Protein AF-A0A6G4QVC1-F1 (afdb_monomer_lite)

Secondary structure (DSSP, 8-state):
----PPP----------PBPEEEESS-S--GGG---EEPSEEEEE--TT-PPPPTTS-GGGS-HHHHTT-EEEETTEEEEEEEETTEEEEEEEEEEEE-SSSEEEEEE-SSSSS-EEEEEEEEEEE-TTSEEEEEEEEE-BSSTT--B--SSPPPHHHHHT--PPTTEEEPSSSSEEEESSHHHHHHHHHHHTTSTTTEEEEEEEE---GGGG--S--

Organism: NCBI:txid2710887

Structure (mmCIF, N/CA/C/O backbone):
data_AF-A0A6G4QVC1-F1
#
_entry.id   AF-A0A6G4QVC1-F1
#
loop_
_atom_site.group_PDB
_atom_site.id
_atom_site.type_symbol
_atom_site.label_atom_id
_atom_site.label_alt_id
_atom_site.label_comp_id
_atom_site.label_asym_id
_atom_site.label_entity_id
_atom_site.label_seq_id
_atom_site.pdbx_PDB_ins_code
_atom_site.Cartn_x
_atom_site.Cartn_y
_atom_site.Cartn_z
_atom_site.occupancy
_atom_site.B_iso_or_equiv
_atom_site.auth_seq_id
_atom_site.auth_comp_id
_atom_site.auth_asym_id
_atom_site.auth_atom_id
_atom_site.pdbx_PDB_model_num
ATOM 1 N N . MET A 1 1 ? -8.023 35.587 -48.383 1.00 48.69 1 MET A N 1
ATOM 2 C CA . MET A 1 1 ? -9.288 35.127 -47.774 1.00 48.69 1 MET A CA 1
ATOM 3 C C . MET A 1 1 ? -9.326 33.606 -47.814 1.00 48.69 1 MET A C 1
ATOM 5 O O . MET A 1 1 ? -9.537 33.072 -48.886 1.00 48.69 1 MET A O 1
ATOM 9 N N . MET A 1 2 ? -9.113 32.922 -46.689 1.00 42.22 2 MET A N 1
ATOM 10 C CA . MET A 1 2 ? -9.826 31.677 -46.378 1.00 42.22 2 MET A CA 1
ATOM 11 C C . MET A 1 2 ? -9.715 31.437 -44.871 1.00 42.22 2 MET A C 1
ATOM 13 O O . MET A 1 2 ? -8.649 31.142 -44.343 1.00 42.22 2 MET A O 1
ATOM 17 N N . ARG A 1 3 ? -10.829 31.693 -44.181 1.00 55.34 3 ARG A N 1
ATOM 18 C CA . ARG A 1 3 ? -11.077 31.311 -42.791 1.00 55.34 3 ARG A CA 1
ATOM 19 C C . ARG A 1 3 ? -11.165 29.785 -42.740 1.00 55.34 3 ARG A C 1
ATOM 21 O O . ARG A 1 3 ? -11.911 29.201 -43.519 1.00 55.34 3 ARG A O 1
ATOM 28 N N . SER A 1 4 ? -10.478 29.147 -41.802 1.00 48.84 4 SER A N 1
ATOM 29 C CA . SER A 1 4 ? -10.871 27.822 -41.321 1.00 48.84 4 SER A CA 1
ATOM 30 C C . SER A 1 4 ? -10.710 27.781 -39.811 1.00 48.84 4 SER A C 1
ATOM 32 O O . SER A 1 4 ? -9.619 27.927 -39.268 1.00 48.84 4 SER A O 1
ATOM 34 N N . LEU A 1 5 ? -11.873 27.685 -39.174 1.00 51.47 5 LEU A N 1
ATOM 35 C CA . LEU A 1 5 ? -12.104 27.472 -37.758 1.00 51.47 5 LEU A CA 1
ATOM 36 C C . LEU A 1 5 ? -11.614 26.067 -37.383 1.00 51.47 5 LEU A C 1
ATOM 38 O O . LEU A 1 5 ? -12.112 25.092 -37.939 1.00 51.47 5 LEU A O 1
ATOM 42 N N . MET A 1 6 ? -10.680 25.955 -36.437 1.00 48.72 6 MET A N 1
ATOM 43 C CA . MET A 1 6 ? -10.432 24.695 -35.729 1.00 48.72 6 MET A CA 1
ATOM 44 C C . MET A 1 6 ? -11.326 24.646 -34.480 1.00 48.72 6 MET A C 1
ATOM 46 O O . MET A 1 6 ? -11.255 25.565 -33.659 1.00 48.72 6 MET A O 1
ATOM 50 N N . PRO A 1 7 ? -12.184 23.621 -34.332 1.00 49.19 7 PRO A N 1
ATOM 51 C CA . PRO A 1 7 ? -13.067 23.478 -33.186 1.00 49.19 7 PRO A CA 1
ATOM 52 C C . PRO A 1 7 ? -12.323 22.898 -31.974 1.00 49.19 7 PRO A C 1
ATOM 54 O O . PRO A 1 7 ? -11.567 21.939 -32.086 1.00 49.19 7 PRO A O 1
ATOM 57 N N . ALA A 1 8 ? -12.586 23.515 -30.822 1.00 52.28 8 ALA A N 1
ATOM 58 C CA . ALA A 1 8 ? -12.705 22.923 -29.489 1.00 52.28 8 ALA A CA 1
ATOM 59 C C . ALA A 1 8 ? -11.850 21.676 -29.170 1.00 52.28 8 ALA A C 1
ATOM 61 O O . ALA A 1 8 ? -12.332 20.546 -29.191 1.00 52.28 8 ALA A O 1
ATOM 62 N N . LEU A 1 9 ? -10.613 21.912 -28.725 1.00 48.88 9 LEU A N 1
ATOM 63 C CA . LEU A 1 9 ? -9.838 20.962 -27.925 1.00 48.88 9 LEU A CA 1
ATOM 64 C C . LEU A 1 9 ? -10.107 21.227 -26.431 1.00 48.88 9 LEU A C 1
ATOM 66 O O . LEU A 1 9 ? -9.263 21.751 -25.712 1.00 48.88 9 LEU A O 1
ATOM 70 N N . ALA A 1 10 ? -11.327 20.949 -25.976 1.00 53.16 10 ALA A N 1
ATOM 71 C CA . ALA A 1 10 ? -11.726 21.107 -24.580 1.00 53.16 10 ALA A CA 1
ATOM 72 C C . ALA A 1 10 ? -12.666 19.965 -24.189 1.00 53.16 10 ALA A C 1
ATOM 74 O O . ALA A 1 10 ? -13.831 20.003 -24.563 1.00 53.16 10 ALA A O 1
ATOM 75 N N . ALA A 1 11 ? -12.129 18.961 -23.483 1.00 49.06 11 ALA A N 1
ATOM 76 C CA . ALA A 1 11 ? -12.809 18.097 -22.501 1.00 49.06 11 ALA A CA 1
ATOM 77 C C . ALA A 1 11 ? -12.089 16.741 -22.376 1.00 49.06 11 ALA A C 1
ATOM 79 O O . ALA A 1 11 ? -12.542 15.739 -22.916 1.00 49.06 11 ALA A O 1
ATOM 80 N N . LEU A 1 12 ? -10.967 16.688 -21.650 1.00 40.69 12 LEU A N 1
ATOM 81 C CA . LEU A 1 12 ? -10.418 15.407 -21.173 1.00 40.69 12 LEU A CA 1
ATOM 82 C C . LEU A 1 12 ? -9.626 15.567 -19.861 1.00 40.69 12 LEU A C 1
ATOM 84 O O . LEU A 1 12 ? -8.552 15.008 -19.684 1.00 40.69 12 LEU A O 1
ATOM 88 N N . THR A 1 13 ? -10.163 16.355 -18.925 1.00 45.81 13 THR A N 1
ATOM 89 C CA . THR A 1 13 ? -9.615 16.533 -17.562 1.00 45.81 13 THR A CA 1
ATOM 90 C C . THR A 1 13 ? -10.511 15.931 -16.469 1.00 45.81 13 THR A C 1
ATOM 92 O O . THR A 1 13 ? -10.316 16.184 -15.283 1.00 45.81 13 THR A O 1
ATOM 95 N N . LEU A 1 14 ? -11.488 15.098 -16.840 1.00 38.97 14 LEU A N 1
ATOM 96 C CA . LEU A 1 14 ? -12.378 14.407 -15.904 1.00 38.97 14 LEU A CA 1
ATOM 97 C C . LEU A 1 14 ? -11.774 13.048 -15.523 1.00 38.97 14 LEU A C 1
ATOM 99 O O . LEU A 1 14 ? -12.026 12.054 -16.198 1.00 38.97 14 LEU A O 1
ATOM 103 N N . GLY A 1 15 ? -10.976 12.975 -14.453 1.00 43.69 15 GLY A N 1
ATOM 104 C CA . GLY A 1 15 ? -10.540 11.653 -13.981 1.00 43.69 15 GLY A CA 1
ATOM 105 C C . GLY A 1 15 ? -9.552 11.553 -12.824 1.00 43.69 15 GLY A C 1
ATOM 106 O O . GLY A 1 15 ? -9.356 10.448 -12.337 1.00 43.69 15 GLY A O 1
ATOM 107 N N . LEU A 1 16 ? -8.951 12.644 -12.345 1.00 44.62 16 LEU A N 1
ATOM 108 C CA . LEU A 1 16 ? -7.900 12.553 -11.316 1.00 44.62 16 LEU A CA 1
ATOM 109 C C . LEU A 1 16 ? -8.416 12.561 -9.866 1.00 44.62 16 LEU A C 1
ATOM 111 O O . LEU A 1 16 ? -7.612 12.621 -8.945 1.00 44.62 16 LEU A O 1
ATOM 115 N N . GLY A 1 17 ? -9.733 12.506 -9.637 1.00 52.97 17 GLY A N 1
ATOM 116 C CA . GLY A 1 17 ? -10.284 12.437 -8.279 1.00 52.97 17 GLY A CA 1
ATOM 117 C C . GLY A 1 17 ? -9.864 11.140 -7.589 1.00 52.97 17 GLY A C 1
ATOM 118 O O . GLY A 1 17 ? -10.414 10.084 -7.899 1.00 52.97 17 GLY A O 1
ATOM 119 N N . GLY A 1 18 ? -8.883 11.221 -6.689 1.00 64.50 18 GLY A N 1
ATOM 120 C CA . GLY A 1 18 ? -8.456 10.097 -5.861 1.00 64.50 18 GLY A CA 1
ATOM 121 C C . GLY A 1 18 ? -9.600 9.591 -4.980 1.00 64.50 18 GLY A C 1
ATOM 122 O O . GLY A 1 18 ? -10.446 10.369 -4.530 1.00 64.50 18 GLY A O 1
ATOM 123 N N . CYS A 1 19 ? -9.644 8.279 -4.752 1.00 78.12 19 CYS A N 1
ATOM 124 C CA . CYS A 1 19 ? -10.600 7.679 -3.827 1.00 78.12 19 CYS A CA 1
ATOM 125 C C . CYS A 1 19 ? -10.301 8.141 -2.394 1.00 78.12 19 CYS A C 1
ATOM 127 O O . CYS A 1 19 ? -9.135 8.230 -2.008 1.00 78.12 19 CYS A O 1
ATOM 129 N N . ALA A 1 20 ? -11.340 8.390 -1.596 1.00 87.62 20 ALA A N 1
ATOM 130 C CA . ALA A 1 20 ? -11.164 8.718 -0.187 1.00 87.62 20 ALA A CA 1
ATOM 131 C C . ALA A 1 20 ? -10.633 7.507 0.599 1.00 87.62 20 ALA A C 1
ATOM 133 O O . ALA A 1 20 ? -11.262 6.442 0.608 1.00 87.62 20 ALA A O 1
ATOM 134 N N . MET A 1 21 ? -9.486 7.675 1.261 1.00 91.19 21 MET A N 1
ATOM 135 C CA . MET A 1 21 ? -8.782 6.598 1.968 1.00 91.19 21 MET A CA 1
ATOM 136 C C . MET A 1 21 ? -8.883 6.734 3.487 1.00 91.19 21 MET A C 1
ATOM 138 O O . MET A 1 21 ? -8.958 7.837 4.028 1.00 91.19 21 MET A O 1
ATOM 142 N N . VAL A 1 22 ? -8.834 5.602 4.186 1.00 93.88 22 VAL A N 1
ATOM 143 C CA . VAL A 1 22 ? -8.707 5.573 5.643 1.00 93.88 22 VAL A CA 1
ATOM 144 C C . VAL A 1 22 ? -7.280 5.964 6.018 1.00 93.88 22 VAL A C 1
ATOM 146 O O . VAL A 1 22 ? -6.321 5.347 5.549 1.00 93.88 22 VAL A O 1
ATOM 149 N N . THR A 1 23 ? -7.141 6.968 6.880 1.00 94.00 23 THR A N 1
ATOM 150 C CA . THR A 1 23 ? -5.858 7.453 7.394 1.00 94.00 23 THR A CA 1
ATOM 151 C C . THR A 1 23 ? -5.903 7.682 8.906 1.00 94.00 23 THR A C 1
ATOM 153 O O . THR A 1 23 ? -6.963 7.641 9.532 1.00 94.00 23 THR A O 1
ATOM 156 N N . SER A 1 24 ? -4.753 7.943 9.522 1.00 93.81 24 SER A N 1
ATOM 157 C CA . SER A 1 24 ? -4.659 8.423 10.909 1.00 93.81 24 SER A CA 1
ATOM 158 C C . SER A 1 24 ? -3.405 9.265 11.122 1.00 93.81 24 SER A C 1
ATOM 160 O O . SER A 1 24 ? -2.453 9.143 10.362 1.00 93.81 24 SER A O 1
ATOM 162 N N . GLU A 1 25 ? -3.392 10.104 12.155 1.00 92.75 25 GLU A N 1
ATOM 163 C CA . GLU A 1 25 ? -2.209 10.892 12.554 1.00 92.75 25 GLU A CA 1
ATOM 164 C C . GLU A 1 25 ? -1.231 10.092 13.423 1.00 92.75 25 GLU A C 1
ATOM 166 O O . GLU A 1 25 ? -0.029 10.345 13.460 1.00 92.75 25 GLU A O 1
ATOM 171 N N . THR A 1 26 ? -1.752 9.106 14.148 1.00 92.81 26 THR A N 1
ATOM 172 C CA . THR A 1 26 ? -0.974 8.199 14.988 1.00 92.81 26 THR A CA 1
ATOM 173 C C . THR A 1 26 ? -1.021 6.788 14.411 1.00 92.81 26 THR A C 1
ATOM 175 O O . THR A 1 26 ? -2.035 6.402 13.817 1.00 92.81 26 THR A O 1
ATOM 178 N N . PRO A 1 27 ? 0.058 6.000 14.542 1.00 94.06 27 PRO A N 1
ATOM 179 C CA . PRO A 1 27 ? 0.072 4.641 14.027 1.00 94.06 27 PRO A CA 1
ATOM 180 C C . PRO A 1 27 ? -0.885 3.759 14.834 1.00 94.06 27 PRO A C 1
ATOM 182 O O . PRO A 1 27 ? -0.830 3.733 16.063 1.00 94.06 27 PRO A O 1
ATOM 185 N N . TRP A 1 28 ? -1.724 2.992 14.141 1.00 94.44 28 TRP A N 1
ATOM 186 C CA . TRP A 1 28 ? -2.537 1.932 14.742 1.00 94.44 28 TRP A CA 1
ATOM 187 C C . TRP A 1 28 ? -1.740 0.640 14.964 1.00 94.44 28 TRP A C 1
ATOM 189 O O . TRP A 1 28 ? -2.083 -0.155 15.838 1.00 94.44 28 TRP A O 1
ATOM 199 N N . LEU A 1 29 ? -0.690 0.427 14.167 1.00 93.38 29 LEU A N 1
ATOM 200 C CA . LEU A 1 29 ? 0.167 -0.755 14.195 1.00 93.38 29 LEU A CA 1
ATOM 201 C C . LEU A 1 29 ? 1.588 -0.412 14.639 1.00 93.38 29 LEU A C 1
ATOM 203 O O . LEU A 1 29 ? 2.169 0.591 14.214 1.00 93.38 29 LEU A O 1
ATOM 207 N N . THR A 1 30 ? 2.172 -1.318 15.419 1.00 91.38 30 THR A N 1
ATOM 208 C CA . THR A 1 30 ? 3.583 -1.306 15.827 1.00 91.38 30 THR A CA 1
ATOM 209 C C . THR A 1 30 ? 4.285 -2.592 15.367 1.00 91.38 30 THR A C 1
ATOM 211 O O . THR A 1 30 ? 3.604 -3.580 15.069 1.00 91.38 30 THR A O 1
ATOM 214 N N . PRO A 1 31 ? 5.627 -2.641 15.301 1.00 86.25 31 PRO A N 1
ATOM 215 C CA . PRO A 1 31 ? 6.351 -3.861 14.935 1.00 86.25 31 PRO A CA 1
ATOM 216 C C . PRO A 1 31 ? 5.960 -5.098 15.765 1.00 86.25 31 PRO A C 1
ATOM 218 O O . PRO A 1 31 ? 5.952 -6.208 15.241 1.00 86.25 31 PRO A O 1
ATOM 221 N N . GLU A 1 32 ? 5.577 -4.911 17.030 1.00 84.19 32 GLU A N 1
ATOM 222 C CA . GLU A 1 32 ? 5.170 -5.971 17.963 1.00 84.19 32 GLU A CA 1
ATOM 223 C C . GLU A 1 32 ? 3.775 -6.531 17.657 1.00 84.19 32 GLU A C 1
ATOM 225 O O . GLU A 1 32 ? 3.497 -7.695 17.934 1.00 84.19 32 GLU A O 1
ATOM 230 N N . THR A 1 33 ? 2.898 -5.727 17.048 1.00 78.62 33 THR A N 1
ATOM 231 C CA . THR A 1 33 ? 1.592 -6.198 16.547 1.00 78.62 33 THR A CA 1
ATOM 232 C C . THR A 1 33 ? 1.718 -7.050 15.276 1.00 78.62 33 THR A C 1
ATOM 234 O O . THR A 1 33 ? 0.734 -7.633 14.807 1.00 78.62 33 THR A O 1
ATOM 237 N N . GLY A 1 34 ? 2.926 -7.118 14.704 1.00 67.56 34 GLY A N 1
ATOM 238 C CA . GLY A 1 34 ? 3.234 -7.771 13.441 1.00 67.56 34 GLY A CA 1
ATOM 239 C C . GLY A 1 34 ? 3.774 -9.194 13.575 1.00 67.56 34 GLY A C 1
ATOM 240 O O . GLY A 1 34 ? 4.504 -9.542 14.496 1.00 67.56 34 GLY A O 1
ATOM 241 N N . GLY A 1 35 ? 3.446 -10.026 12.587 1.00 76.25 35 GLY A N 1
ATOM 242 C CA . GLY A 1 35 ? 4.022 -11.368 12.423 1.00 76.25 35 GLY A CA 1
ATOM 243 C C . GLY A 1 35 ? 4.229 -11.755 10.959 1.00 76.25 35 GLY A C 1
ATOM 244 O O . GLY A 1 35 ? 5.174 -12.469 10.639 1.00 76.25 35 GLY A O 1
ATOM 245 N N . ALA A 1 36 ? 3.387 -11.242 10.057 1.00 84.06 36 ALA A N 1
ATOM 246 C CA . ALA A 1 36 ? 3.587 -11.374 8.619 1.00 84.06 36 ALA A CA 1
ATOM 247 C C . ALA A 1 36 ? 4.624 -10.356 8.123 1.00 84.06 36 ALA A C 1
ATOM 249 O O . ALA A 1 36 ? 4.700 -9.234 8.623 1.00 84.06 36 ALA A O 1
ATOM 250 N N . ARG A 1 37 ? 5.425 -10.739 7.126 1.00 91.75 37 ARG A N 1
ATOM 251 C CA . ARG A 1 37 ? 6.456 -9.879 6.532 1.00 91.75 37 ARG A CA 1
ATOM 252 C C . ARG A 1 37 ? 6.442 -10.024 5.020 1.00 91.75 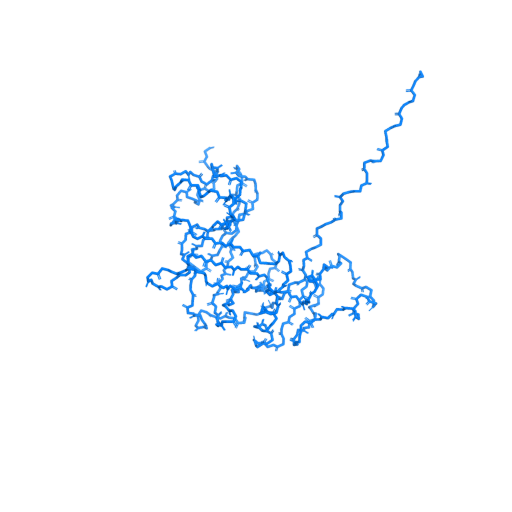37 ARG A C 1
ATOM 254 O O . ARG A 1 37 ? 6.296 -11.132 4.513 1.00 91.75 37 ARG A O 1
ATOM 261 N N . LEU A 1 38 ? 6.610 -8.917 4.306 1.00 95.62 38 LEU A N 1
ATOM 262 C CA . LEU A 1 38 ? 6.966 -8.958 2.890 1.00 95.62 38 LEU A CA 1
ATOM 263 C C . LEU A 1 38 ? 8.416 -9.434 2.769 1.00 95.62 38 LEU A C 1
ATOM 265 O O . LEU A 1 38 ? 9.267 -9.047 3.574 1.00 95.62 38 LEU A O 1
ATOM 269 N N . LYS A 1 39 ? 8.711 -10.269 1.774 1.00 96.62 39 LYS A N 1
ATOM 270 C CA . LYS A 1 39 ? 10.092 -10.601 1.437 1.00 96.62 39 LYS A CA 1
ATOM 271 C C . LYS A 1 39 ? 10.831 -9.363 0.916 1.00 96.62 39 LYS A C 1
ATOM 273 O O . LYS A 1 39 ? 10.318 -8.649 0.055 1.00 96.62 39 LYS A O 1
ATOM 278 N N . THR A 1 40 ? 12.039 -9.136 1.424 1.00 95.81 40 THR A N 1
ATOM 279 C CA . THR A 1 40 ? 12.958 -8.098 0.934 1.00 95.81 40 THR A CA 1
ATOM 280 C C . THR A 1 40 ? 13.265 -8.308 -0.547 1.00 95.81 40 THR A C 1
ATOM 282 O O . THR A 1 40 ? 13.448 -9.437 -0.996 1.00 95.81 40 THR A O 1
ATOM 285 N N . GLY A 1 41 ? 13.320 -7.226 -1.320 1.00 95.44 41 GLY A N 1
ATOM 286 C CA . GLY A 1 41 ? 13.639 -7.256 -2.742 1.00 95.44 41 GLY A CA 1
ATOM 287 C C . GLY A 1 41 ? 12.607 -6.554 -3.613 1.00 95.44 41 GLY A C 1
ATOM 288 O O . GLY A 1 41 ? 11.781 -5.771 -3.144 1.00 95.44 41 GLY A O 1
ATOM 289 N N . TRP A 1 42 ? 12.699 -6.817 -4.909 1.00 95.25 42 TRP A N 1
ATOM 290 C CA . TRP A 1 42 ? 11.823 -6.239 -5.913 1.00 95.25 42 TRP A CA 1
ATOM 291 C C . TRP A 1 42 ? 10.465 -6.910 -5.925 1.00 95.25 42 TRP A C 1
ATOM 293 O O . TRP A 1 42 ? 10.370 -8.131 -6.053 1.00 95.25 42 TRP A O 1
ATOM 303 N N . TRP A 1 43 ? 9.434 -6.081 -5.900 1.00 96.75 43 TRP A N 1
ATOM 304 C CA . TRP A 1 43 ? 8.056 -6.463 -6.133 1.00 96.75 43 TRP A CA 1
ATOM 305 C C . TRP A 1 43 ? 7.564 -5.790 -7.403 1.00 96.75 43 TRP A C 1
ATOM 307 O O . TRP A 1 43 ? 7.815 -4.607 -7.627 1.00 96.75 43 TRP A O 1
ATOM 317 N N . ILE A 1 44 ? 6.877 -6.557 -8.239 1.00 95.38 44 ILE A N 1
ATOM 318 C CA . ILE A 1 44 ? 6.298 -6.079 -9.495 1.00 95.38 44 ILE A CA 1
ATOM 319 C C . ILE A 1 44 ? 4.800 -6.383 -9.523 1.00 95.38 44 ILE A C 1
ATOM 321 O O . ILE A 1 44 ? 4.373 -7.327 -8.843 1.00 95.38 44 ILE A O 1
ATOM 325 N N . PRO A 1 45 ? 4.012 -5.636 -10.315 1.00 95.19 45 PRO A N 1
ATOM 326 C CA . PRO A 1 45 ? 2.627 -5.994 -10.581 1.00 95.19 45 PRO A CA 1
ATOM 327 C C . PRO A 1 45 ? 2.509 -7.440 -11.075 1.00 95.19 45 PRO A C 1
ATOM 329 O O . PRO A 1 45 ? 3.303 -7.917 -11.894 1.00 95.19 45 PRO A O 1
ATOM 332 N N . ASP A 1 46 ? 1.518 -8.150 -10.551 1.00 95.56 46 ASP A N 1
ATOM 333 C CA . ASP A 1 46 ? 1.200 -9.526 -10.923 1.00 95.56 46 ASP A CA 1
ATOM 334 C C . ASP A 1 46 ? 0.035 -9.551 -11.917 1.00 95.56 46 ASP A C 1
ATOM 336 O O . ASP A 1 46 ? -1.080 -9.974 -11.617 1.00 95.56 46 ASP A O 1
ATOM 340 N N . GLU A 1 47 ? 0.301 -9.027 -13.110 1.00 91.69 47 GLU A N 1
ATOM 341 C CA . GLU A 1 47 ? -0.645 -9.002 -14.224 1.00 91.69 47 GLU A CA 1
ATOM 342 C C . GLU A 1 47 ? -0.431 -10.221 -15.130 1.00 91.69 47 GLU A C 1
ATOM 344 O O . GLU A 1 47 ? 0.709 -10.606 -15.405 1.00 91.69 47 GLU A O 1
ATOM 349 N N . ALA A 1 48 ? -1.522 -10.809 -15.635 1.00 86.81 48 ALA A N 1
ATOM 350 C CA . ALA A 1 48 ? -1.478 -12.030 -16.446 1.00 86.81 48 ALA A CA 1
ATOM 351 C C . ALA A 1 48 ? -0.570 -11.900 -17.685 1.00 86.81 48 ALA A C 1
ATOM 353 O O . ALA A 1 48 ? 0.172 -12.827 -18.015 1.00 86.81 48 ALA A O 1
ATOM 354 N N . ASP A 1 49 ? -0.570 -10.725 -18.317 1.00 88.25 49 ASP A N 1
ATOM 355 C CA . ASP A 1 49 ? 0.194 -10.457 -19.538 1.00 88.25 49 ASP A CA 1
ATOM 356 C C . ASP A 1 49 ? 1.582 -9.860 -19.268 1.00 88.25 49 ASP A C 1
ATOM 358 O O . ASP A 1 49 ? 2.385 -9.674 -20.193 1.00 88.25 49 ASP A O 1
ATOM 362 N N . CYS A 1 50 ? 1.921 -9.599 -18.001 1.00 89.06 50 CYS A N 1
ATOM 363 C CA . CYS A 1 50 ? 3.217 -9.043 -17.661 1.00 89.06 50 CYS A CA 1
ATOM 364 C C . CYS A 1 50 ? 4.269 -10.133 -17.459 1.00 89.06 50 CYS A C 1
ATOM 366 O O . CYS A 1 50 ? 4.407 -10.761 -16.400 1.00 89.06 50 CYS A O 1
ATOM 368 N N . ARG A 1 51 ? 5.085 -10.343 -18.496 1.00 87.56 51 ARG A N 1
ATOM 369 C CA . ARG A 1 51 ? 6.253 -11.223 -18.397 1.00 87.56 51 ARG A CA 1
ATOM 370 C C . ARG A 1 51 ? 7.271 -10.628 -17.433 1.00 87.56 51 ARG A C 1
ATOM 372 O O . ARG A 1 51 ? 7.754 -9.515 -17.644 1.00 87.56 51 ARG A O 1
ATOM 379 N N . ALA A 1 52 ? 7.637 -11.414 -16.422 1.00 83.12 52 ALA A N 1
ATOM 380 C CA . ALA A 1 52 ? 8.708 -11.059 -15.505 1.00 83.12 52 ALA A CA 1
ATOM 381 C C . ALA A 1 52 ? 9.981 -10.712 -16.301 1.00 83.12 52 ALA A C 1
ATOM 383 O O . ALA A 1 52 ? 10.357 -11.450 -17.225 1.00 83.12 52 ALA A O 1
ATOM 384 N N . PRO A 1 53 ? 10.648 -9.591 -15.989 1.00 84.62 53 PRO A N 1
ATOM 385 C CA . PRO A 1 53 ? 11.902 -9.255 -16.634 1.00 84.62 53 PRO A CA 1
ATOM 386 C C . PRO A 1 53 ? 12.943 -10.325 -16.302 1.00 84.62 53 PRO A C 1
ATOM 388 O O . PRO A 1 53 ? 12.919 -10.943 -15.239 1.00 84.62 53 PRO A O 1
ATOM 391 N N . ARG A 1 54 ? 13.900 -10.537 -17.210 1.00 83.88 54 ARG A N 1
ATOM 392 C CA . ARG A 1 54 ? 15.050 -11.389 -16.889 1.00 83.88 54 ARG A CA 1
ATOM 393 C C . ARG A 1 54 ? 15.802 -10.764 -15.713 1.00 83.88 54 ARG A C 1
ATOM 395 O O . ARG A 1 54 ? 16.114 -9.572 -15.743 1.00 83.88 54 ARG A O 1
ATOM 402 N N . ASN A 1 55 ? 16.116 -11.582 -14.712 1.00 78.94 55 ASN A N 1
ATOM 403 C CA . ASN A 1 55 ? 16.707 -11.144 -13.445 1.00 78.94 55 ASN A CA 1
ATOM 404 C C . AS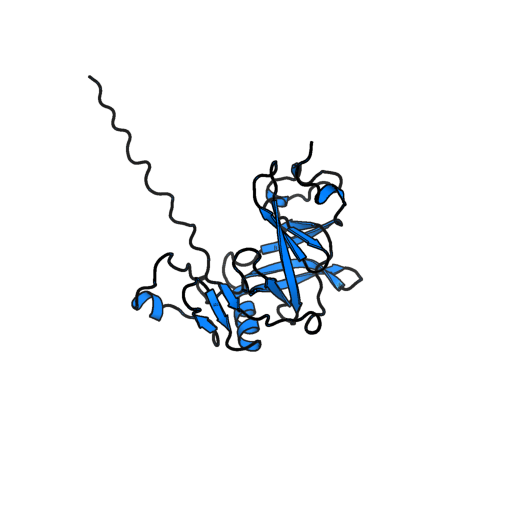N A 1 55 ? 18.069 -10.445 -13.593 1.00 78.94 55 ASN A C 1
ATOM 406 O O . ASN A 1 55 ? 18.538 -9.817 -12.650 1.00 78.94 55 ASN A O 1
ATOM 410 N N . ASP A 1 56 ? 18.732 -10.553 -14.741 1.00 81.06 56 ASP A N 1
ATOM 411 C CA . ASP A 1 56 ? 20.023 -9.936 -15.052 1.00 81.06 56 ASP A CA 1
ATOM 412 C C . ASP A 1 56 ? 19.907 -8.515 -15.630 1.00 81.06 56 ASP A C 1
ATOM 414 O O . ASP A 1 56 ? 20.912 -7.818 -15.755 1.00 81.06 56 ASP A O 1
ATOM 418 N N . ARG A 1 57 ? 18.701 -8.056 -15.988 1.00 84.38 57 ARG A N 1
ATOM 419 C CA . ARG A 1 57 ? 18.523 -6.742 -16.613 1.00 84.38 57 ARG A CA 1
ATOM 420 C C . ARG A 1 57 ? 18.395 -5.627 -15.572 1.00 84.38 57 ARG A C 1
ATOM 422 O O . ARG A 1 57 ? 17.625 -5.781 -14.619 1.00 84.38 57 ARG A O 1
ATOM 429 N N . PRO A 1 58 ? 19.055 -4.473 -15.794 1.00 84.88 58 PRO A N 1
ATOM 430 C CA . PRO A 1 58 ? 18.861 -3.301 -14.951 1.00 84.88 58 PRO A CA 1
ATOM 431 C C . PRO A 1 58 ? 17.418 -2.807 -15.067 1.00 84.88 58 PRO A C 1
ATOM 433 O O . PRO A 1 58 ? 16.819 -2.897 -16.143 1.00 84.88 58 PRO A O 1
ATOM 436 N N . PHE A 1 59 ? 16.902 -2.233 -13.982 1.00 84.81 59 PHE A N 1
ATOM 437 C CA . PHE A 1 59 ? 15.513 -1.787 -13.852 1.00 84.81 59 PHE A CA 1
ATOM 438 C C . PHE A 1 59 ? 15.006 -0.952 -15.044 1.00 84.81 59 PHE A C 1
ATOM 440 O O . PHE A 1 59 ? 13.956 -1.228 -15.617 1.00 84.81 59 PHE A O 1
ATOM 447 N N . ARG A 1 60 ? 15.807 0.008 -15.527 1.00 82.94 60 ARG A N 1
ATOM 448 C CA . ARG A 1 60 ?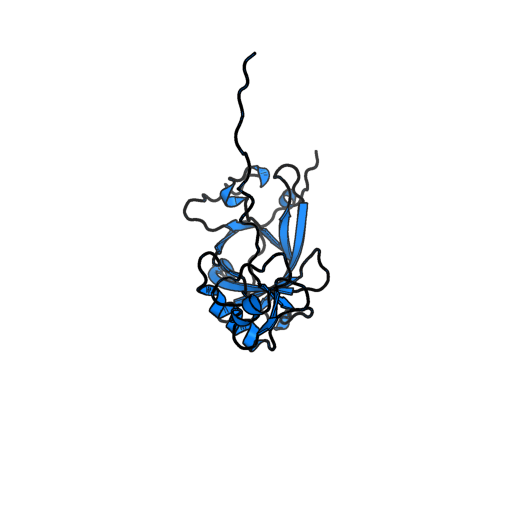 15.468 0.856 -16.691 1.00 82.94 60 ARG A CA 1
ATOM 449 C C . ARG A 1 60 ? 15.155 0.088 -17.987 1.00 82.94 60 ARG A C 1
ATOM 451 O O . ARG A 1 60 ? 14.558 0.648 -18.900 1.00 82.94 60 ARG A O 1
ATOM 458 N N . ARG A 1 61 ? 15.579 -1.177 -18.090 1.00 87.25 61 ARG A N 1
ATOM 459 C CA . ARG A 1 61 ? 15.341 -2.067 -19.241 1.00 87.25 61 ARG A CA 1
ATOM 460 C C . ARG A 1 61 ? 14.182 -3.044 -19.024 1.00 87.25 61 ARG A C 1
ATOM 462 O O . ARG A 1 61 ? 14.007 -3.957 -19.834 1.00 87.25 61 ARG A O 1
ATOM 469 N N . TRP A 1 62 ? 13.438 -2.911 -17.932 1.00 89.81 62 TRP A N 1
ATOM 470 C CA . TRP A 1 62 ? 12.244 -3.711 -17.686 1.00 89.81 62 TRP A CA 1
ATOM 471 C C . TRP A 1 62 ? 11.096 -3.254 -18.596 1.00 89.81 62 TRP A C 1
ATOM 473 O O . TRP A 1 62 ? 11.056 -2.083 -18.990 1.00 89.81 62 TRP A O 1
ATOM 483 N N . PRO A 1 63 ? 10.180 -4.165 -18.971 1.00 91.94 63 PRO A N 1
ATOM 484 C CA . PRO A 1 63 ? 8.969 -3.781 -19.685 1.00 91.94 63 PRO A CA 1
ATOM 485 C C . PRO A 1 63 ? 8.106 -2.866 -18.808 1.00 91.94 63 PRO A C 1
ATOM 487 O O . PRO A 1 63 ? 8.131 -2.988 -17.585 1.00 91.94 63 PRO A O 1
ATOM 490 N N . ALA A 1 64 ? 7.326 -1.981 -19.437 1.00 90.75 64 ALA A N 1
ATOM 491 C CA . ALA A 1 64 ? 6.488 -1.004 -18.736 1.00 90.75 64 ALA A CA 1
ATOM 492 C C . ALA A 1 64 ? 5.573 -1.661 -17.689 1.00 90.75 64 ALA A C 1
ATOM 494 O O . ALA A 1 64 ? 5.621 -1.269 -16.536 1.00 90.75 64 ALA A O 1
ATOM 495 N N . CYS A 1 65 ? 4.888 -2.758 -18.027 1.00 92.44 65 CYS A N 1
ATOM 496 C CA . CYS A 1 65 ? 4.013 -3.477 -17.088 1.00 92.44 65 CYS A CA 1
ATOM 497 C C . CYS A 1 65 ? 4.702 -3.938 -15.787 1.00 92.44 65 CYS A C 1
ATOM 499 O O . CYS A 1 65 ? 4.067 -4.029 -14.746 1.00 92.44 65 CYS A O 1
ATOM 501 N N . ALA A 1 66 ? 6.002 -4.257 -15.829 1.00 92.12 66 ALA A N 1
ATOM 502 C CA . ALA A 1 66 ? 6.743 -4.704 -14.649 1.00 92.12 66 ALA A CA 1
ATOM 503 C C . ALA A 1 66 ? 7.352 -3.526 -13.893 1.00 92.12 66 ALA A C 1
ATOM 505 O O . ALA A 1 66 ? 7.751 -3.681 -12.746 1.00 92.12 66 ALA A O 1
ATOM 506 N N . ARG A 1 67 ? 7.501 -2.390 -14.576 1.00 90.06 67 ARG A N 1
ATOM 507 C CA . ARG A 1 67 ? 8.138 -1.173 -14.089 1.00 90.06 67 ARG A CA 1
ATOM 508 C C . ARG A 1 67 ? 7.125 -0.257 -13.409 1.00 90.06 67 ARG A C 1
ATOM 510 O O . ARG A 1 67 ? 7.410 0.308 -12.358 1.00 90.06 67 ARG A O 1
ATOM 517 N N . ASP A 1 68 ? 5.959 -0.123 -14.019 1.00 89.25 68 ASP A N 1
ATOM 518 C CA . ASP A 1 68 ? 4.903 0.787 -13.619 1.00 89.25 68 ASP A CA 1
ATOM 519 C C . ASP A 1 68 ? 4.194 0.170 -12.407 1.00 89.25 68 ASP A C 1
ATOM 521 O O . ASP A 1 68 ? 3.444 -0.791 -12.522 1.00 89.25 68 ASP A O 1
ATOM 525 N N . GLY A 1 69 ? 4.506 0.676 -11.213 1.00 88.44 69 GLY A N 1
ATOM 526 C CA . GLY A 1 69 ? 4.064 0.083 -9.947 1.00 88.44 69 GLY A CA 1
ATOM 527 C C . GLY A 1 69 ? 5.058 -0.904 -9.332 1.00 88.44 69 GLY A C 1
ATOM 528 O O . GLY A 1 69 ? 4.734 -1.523 -8.322 1.00 88.44 69 GLY A O 1
ATOM 529 N N . ALA A 1 70 ? 6.266 -1.042 -9.887 1.00 92.81 70 ALA A N 1
ATOM 530 C CA . ALA A 1 70 ? 7.340 -1.733 -9.189 1.00 92.81 70 ALA A CA 1
ATOM 531 C C . ALA A 1 70 ? 7.674 -1.012 -7.880 1.00 92.81 70 ALA A C 1
ATOM 533 O O . ALA A 1 70 ? 7.737 0.219 -7.834 1.00 92.81 70 ALA A O 1
ATOM 534 N N . VAL A 1 71 ? 7.942 -1.783 -6.833 1.00 94.62 71 VAL A N 1
ATOM 535 C CA . VAL A 1 71 ? 8.433 -1.256 -5.560 1.00 94.62 71 VAL A CA 1
ATOM 536 C C . VAL A 1 71 ? 9.592 -2.097 -5.060 1.00 94.62 71 VAL A C 1
ATOM 538 O O . VAL A 1 71 ? 9.728 -3.279 -5.389 1.00 94.62 71 VAL A O 1
ATOM 541 N N . LEU A 1 72 ? 10.428 -1.479 -4.240 1.00 94.12 72 LEU A N 1
ATOM 542 C CA . LEU A 1 72 ? 11.556 -2.139 -3.610 1.00 94.12 72 LEU A CA 1
ATOM 543 C C . LEU A 1 72 ? 11.328 -2.187 -2.104 1.00 94.12 72 LEU A C 1
ATOM 545 O O . LEU A 1 72 ? 11.154 -1.155 -1.465 1.00 94.12 72 LEU A O 1
ATOM 549 N N . VAL A 1 73 ? 11.299 -3.392 -1.544 1.00 95.50 73 VAL A N 1
ATOM 550 C CA . VAL A 1 73 ? 11.070 -3.621 -0.113 1.00 95.50 73 VAL A CA 1
ATOM 551 C C . VAL A 1 73 ? 12.405 -3.888 0.564 1.00 95.50 73 VAL A C 1
ATOM 553 O O . VAL A 1 73 ? 13.127 -4.794 0.143 1.00 95.50 73 VAL A O 1
ATOM 556 N N . ARG A 1 74 ? 12.736 -3.136 1.617 1.00 91.94 74 ARG A N 1
ATOM 557 C CA . ARG A 1 74 ? 13.964 -3.325 2.403 1.00 91.94 74 ARG A CA 1
ATOM 558 C C . ARG A 1 74 ? 13.810 -2.740 3.804 1.00 91.94 74 ARG A C 1
ATOM 560 O O . ARG A 1 74 ? 13.310 -1.638 3.933 1.00 91.94 74 ARG A O 1
ATOM 567 N N . ASP A 1 75 ? 14.273 -3.459 4.827 1.00 87.44 75 ASP A N 1
ATOM 568 C CA . ASP A 1 75 ? 14.455 -2.951 6.200 1.00 87.44 75 ASP A CA 1
ATOM 569 C C . ASP A 1 75 ? 13.246 -2.201 6.798 1.00 87.44 75 ASP A C 1
ATOM 571 O O . ASP A 1 75 ? 13.397 -1.206 7.497 1.00 87.44 75 ASP A O 1
ATOM 575 N N . GLY A 1 76 ? 12.024 -2.686 6.540 1.00 90.44 76 GLY A N 1
ATOM 576 C CA . GLY A 1 76 ? 10.800 -2.033 7.028 1.00 90.44 76 GLY A CA 1
ATOM 577 C C . GLY A 1 76 ? 10.385 -0.798 6.221 1.00 90.44 76 GLY A C 1
ATOM 578 O O . GLY A 1 76 ? 9.527 -0.036 6.657 1.00 90.44 76 GLY A O 1
ATOM 579 N N . GLU A 1 77 ? 10.952 -0.614 5.031 1.00 93.19 77 GLU A N 1
ATOM 580 C CA . GLU A 1 77 ? 10.604 0.435 4.081 1.00 93.19 77 GLU A CA 1
ATOM 581 C C . GLU A 1 77 ? 10.112 -0.151 2.753 1.00 93.19 77 GLU A C 1
ATOM 583 O O . GLU A 1 77 ? 10.606 -1.172 2.261 1.00 93.19 77 GLU A O 1
ATOM 588 N N . ILE A 1 78 ? 9.134 0.530 2.159 1.00 94.44 78 ILE A N 1
ATOM 589 C CA . ILE A 1 78 ? 8.755 0.377 0.757 1.00 94.44 78 ILE A CA 1
ATOM 590 C C . ILE A 1 78 ? 9.264 1.614 0.037 1.00 94.44 78 ILE A C 1
ATOM 592 O O . ILE A 1 78 ? 8.867 2.736 0.348 1.00 94.44 78 ILE A O 1
ATOM 596 N N . LEU A 1 79 ? 10.142 1.405 -0.932 1.00 92.81 79 LEU A N 1
ATOM 597 C CA . LEU A 1 79 ? 10.640 2.452 -1.798 1.00 92.81 79 LEU A CA 1
ATOM 598 C C . LEU A 1 79 ? 9.774 2.457 -3.054 1.00 92.81 79 LEU A C 1
ATOM 600 O O . LEU A 1 79 ? 9.861 1.566 -3.905 1.00 92.81 79 LEU A O 1
ATOM 604 N N . GLY A 1 80 ? 8.900 3.457 -3.117 1.00 89.19 80 GLY A N 1
ATOM 605 C CA . GLY A 1 80 ? 8.143 3.792 -4.310 1.00 89.19 80 GLY A CA 1
ATOM 606 C C . GLY A 1 80 ? 9.003 4.608 -5.264 1.00 89.19 80 GLY A C 1
ATOM 607 O O . GLY A 1 80 ? 9.899 5.346 -4.850 1.00 89.19 80 GLY A O 1
ATOM 608 N N . MET A 1 81 ? 8.721 4.472 -6.550 1.00 84.88 81 MET A N 1
ATOM 609 C CA . MET A 1 81 ? 9.423 5.199 -7.594 1.00 84.88 81 MET A CA 1
ATOM 610 C C . MET A 1 81 ? 8.595 6.370 -8.093 1.00 84.88 81 MET A C 1
ATOM 612 O O . MET A 1 81 ? 7.406 6.224 -8.374 1.00 84.88 81 MET A O 1
ATOM 616 N N . THR A 1 82 ? 9.244 7.515 -8.244 1.00 79.00 82 THR A N 1
ATOM 617 C CA . THR A 1 82 ? 8.689 8.718 -8.860 1.00 79.00 82 THR A CA 1
ATOM 618 C C . THR A 1 82 ? 9.615 9.189 -9.984 1.00 79.00 82 THR A C 1
ATOM 620 O O . THR A 1 82 ? 10.788 8.817 -10.043 1.00 79.00 82 THR A O 1
ATOM 623 N N . GLY A 1 83 ? 9.074 9.961 -10.927 1.00 79.12 83 GLY A N 1
ATOM 624 C CA . GLY A 1 83 ? 9.833 10.448 -12.082 1.00 79.12 83 GLY A CA 1
ATOM 625 C C . GLY A 1 83 ? 9.893 9.477 -13.268 1.00 79.12 83 GLY A C 1
ATOM 626 O O . GLY A 1 83 ? 9.242 8.430 -13.303 1.00 79.12 83 GLY A O 1
ATOM 627 N N . ALA A 1 84 ? 10.641 9.872 -14.299 1.00 76.88 84 ALA A N 1
ATOM 628 C CA . ALA A 1 84 ? 10.805 9.093 -15.524 1.00 76.88 84 ALA A CA 1
ATOM 629 C C . ALA A 1 84 ? 11.887 8.008 -15.346 1.00 76.88 84 ALA A C 1
ATOM 631 O O . ALA A 1 84 ? 12.787 8.175 -14.534 1.00 76.88 84 ALA A O 1
ATOM 632 N N . PRO A 1 85 ? 11.912 6.931 -16.157 1.00 71.25 85 PRO A N 1
ATOM 633 C CA . PRO A 1 85 ? 12.914 5.864 -16.017 1.00 71.25 85 PRO A CA 1
ATOM 634 C C . PRO A 1 85 ? 14.383 6.313 -16.120 1.00 71.25 85 PRO A C 1
ATOM 636 O O . PRO A 1 85 ? 15.272 5.593 -15.667 1.00 71.25 85 PRO A O 1
ATOM 639 N N . ALA A 1 86 ? 14.642 7.451 -16.770 1.00 75.19 86 ALA A N 1
ATOM 640 C CA . ALA A 1 86 ? 15.973 8.046 -16.880 1.00 75.19 86 ALA A CA 1
ATOM 641 C C . ALA A 1 86 ? 16.360 8.888 -15.652 1.00 75.19 86 ALA A C 1
ATOM 643 O O . ALA A 1 86 ? 17.546 9.102 -15.430 1.00 75.19 86 ALA A O 1
ATOM 644 N N . ASP A 1 87 ? 15.370 9.328 -14.876 1.00 79.88 87 ASP A N 1
ATOM 645 C CA . ASP A 1 87 ? 15.501 10.268 -13.765 1.00 79.88 87 ASP A CA 1
ATOM 646 C C . ASP A 1 87 ? 14.584 9.816 -12.619 1.00 79.88 87 ASP A C 1
ATOM 648 O O . ASP A 1 87 ? 13.575 10.436 -12.281 1.00 79.88 87 ASP A O 1
ATOM 652 N N . VAL A 1 88 ? 14.873 8.607 -12.132 1.00 80.50 88 VAL A N 1
ATOM 653 C CA . VAL A 1 88 ? 14.109 7.965 -11.064 1.00 80.50 88 VAL A CA 1
ATOM 654 C C . VAL A 1 88 ? 14.499 8.591 -9.736 1.00 80.50 88 VAL A C 1
ATOM 656 O O . VAL A 1 88 ? 15.653 8.478 -9.312 1.00 80.50 88 VAL A O 1
ATOM 659 N N . SER A 1 89 ? 13.512 9.146 -9.044 1.00 84.19 89 SER A N 1
ATOM 660 C CA . SER A 1 89 ? 13.589 9.446 -7.622 1.00 84.19 89 SER A CA 1
ATOM 661 C C . SER A 1 89 ? 12.937 8.336 -6.806 1.00 84.19 89 SER A C 1
ATOM 663 O O . SER A 1 89 ? 11.943 7.723 -7.202 1.00 84.19 89 SER A O 1
ATOM 665 N N . TRP A 1 90 ? 13.524 8.072 -5.645 1.00 86.12 90 TRP A N 1
ATOM 666 C CA . TRP A 1 90 ? 13.025 7.089 -4.699 1.00 86.12 90 TRP A CA 1
ATOM 667 C C . TRP A 1 90 ? 12.348 7.791 -3.534 1.00 86.12 90 TRP A C 1
ATOM 669 O O . TRP A 1 90 ? 12.950 8.647 -2.888 1.00 86.12 90 TRP A O 1
ATOM 679 N N . THR A 1 91 ? 11.125 7.377 -3.234 1.00 89.25 91 THR A N 1
ATOM 680 C CA . THR A 1 91 ? 10.385 7.822 -2.056 1.00 89.25 91 THR A CA 1
ATOM 681 C C . THR A 1 91 ? 10.273 6.645 -1.100 1.00 89.25 91 THR A C 1
ATOM 683 O O . THR A 1 91 ? 9.522 5.700 -1.349 1.00 89.25 91 THR A O 1
ATOM 686 N N . ALA A 1 92 ? 11.046 6.683 -0.016 1.00 90.81 92 ALA A N 1
ATOM 687 C CA . ALA A 1 92 ? 10.979 5.676 1.034 1.00 90.81 92 ALA A CA 1
ATOM 688 C C . ALA A 1 92 ? 9.772 5.934 1.944 1.00 90.81 92 ALA A C 1
ATOM 690 O O . ALA A 1 92 ? 9.545 7.056 2.396 1.00 90.81 92 ALA A O 1
ATOM 691 N N . ARG A 1 93 ? 9.003 4.882 2.222 1.00 91.88 93 ARG A N 1
ATOM 692 C CA . ARG A 1 93 ? 7.881 4.898 3.161 1.00 91.88 93 ARG A CA 1
ATOM 693 C C . ARG A 1 93 ? 8.081 3.791 4.177 1.00 91.88 93 ARG A C 1
ATOM 695 O O . ARG A 1 93 ? 8.062 2.613 3.819 1.00 91.88 93 ARG A O 1
ATOM 702 N N . ALA A 1 94 ? 8.259 4.168 5.440 1.00 92.81 94 ALA A N 1
ATOM 703 C CA . ALA A 1 94 ? 8.270 3.204 6.532 1.00 92.81 94 ALA A CA 1
ATOM 704 C C . ALA A 1 94 ? 6.923 2.471 6.572 1.00 92.81 94 ALA A C 1
ATOM 706 O O . ALA A 1 94 ? 5.867 3.105 6.453 1.00 92.81 94 ALA A O 1
ATOM 707 N N . TYR A 1 95 ? 6.957 1.153 6.749 1.00 93.94 95 TYR A N 1
ATOM 708 C CA . TYR A 1 95 ? 5.760 0.332 6.811 1.00 93.94 95 TYR A CA 1
ATOM 709 C C . TYR A 1 95 ? 5.784 -0.648 7.983 1.00 93.94 95 TYR A C 1
ATOM 711 O O 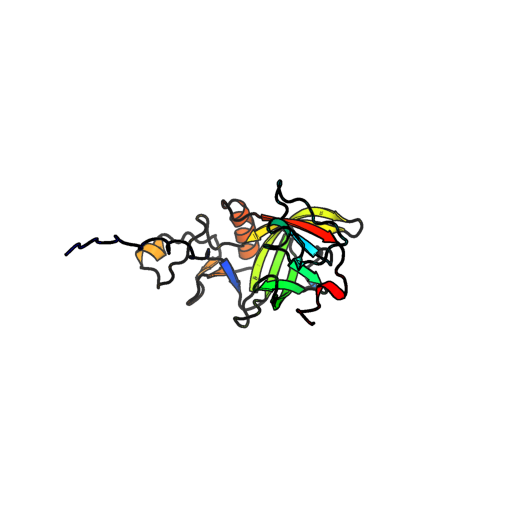. TYR A 1 95 ? 6.829 -1.098 8.449 1.00 93.94 95 TYR A O 1
ATOM 719 N N . VAL A 1 96 ? 4.589 -1.010 8.435 1.00 93.75 96 VAL A N 1
ATOM 720 C CA . VAL A 1 96 ? 4.355 -2.073 9.412 1.00 93.75 96 VAL A CA 1
ATOM 721 C C . VAL A 1 96 ? 3.274 -2.988 8.858 1.00 93.75 96 VAL A C 1
ATOM 723 O O . VAL A 1 96 ? 2.280 -2.519 8.309 1.00 93.75 96 VAL A O 1
ATOM 726 N N . VAL A 1 97 ? 3.468 -4.297 8.996 1.00 92.56 97 VAL A N 1
ATOM 727 C CA . VAL A 1 97 ? 2.475 -5.308 8.627 1.00 92.56 97 VAL A CA 1
ATOM 728 C C . VAL A 1 97 ? 2.008 -6.018 9.892 1.00 92.56 97 VAL A C 1
ATOM 730 O O . VAL A 1 97 ? 2.822 -6.583 10.620 1.00 92.56 97 VAL A O 1
ATOM 733 N N . GLY A 1 98 ? 0.703 -6.015 10.144 1.00 90.62 98 GLY A N 1
ATOM 734 C CA . GLY A 1 98 ? 0.101 -6.612 11.334 1.00 90.62 98 GLY A CA 1
ATOM 735 C C . GLY A 1 98 ? -1.355 -6.999 11.120 1.00 90.62 98 GLY A C 1
ATOM 736 O O . GLY A 1 98 ? -1.891 -6.825 10.030 1.00 90.62 98 GLY A O 1
ATOM 737 N N . LEU A 1 99 ? -1.986 -7.537 12.169 1.00 84.88 99 LEU A N 1
ATOM 738 C CA . LEU A 1 99 ? -3.342 -8.108 12.136 1.00 84.88 99 LEU A CA 1
ATOM 739 C C . LEU A 1 99 ? -3.490 -9.296 11.163 1.00 84.88 99 LEU A C 1
ATOM 741 O O . LEU A 1 99 ? -2.679 -9.522 10.265 1.00 84.88 99 LEU A O 1
ATOM 745 N N . ARG A 1 100 ? -4.504 -10.136 11.384 1.00 84.06 100 ARG A N 1
ATOM 746 C CA . ARG A 1 100 ? -4.806 -11.285 10.516 1.00 84.06 100 ARG A CA 1
ATOM 747 C C . ARG A 1 100 ? -6.248 -11.187 10.023 1.00 84.06 100 ARG A C 1
ATOM 749 O O . ARG A 1 100 ? -7.129 -10.844 10.803 1.00 84.06 100 ARG A O 1
ATOM 756 N N . ALA A 1 101 ? -6.452 -11.562 8.757 1.00 84.44 101 ALA A N 1
ATOM 757 C CA . ALA A 1 101 ? -7.734 -11.597 8.043 1.00 84.44 101 ALA A CA 1
ATOM 758 C C . ALA A 1 101 ? -8.483 -10.238 7.933 1.00 84.44 101 ALA A C 1
ATOM 760 O O . ALA A 1 101 ? -9.426 -9.991 8.687 1.00 84.44 101 ALA A O 1
ATOM 761 N N . PRO A 1 102 ? -8.129 -9.374 6.958 1.00 90.25 102 PRO A N 1
ATOM 762 C CA . PRO A 1 102 ? -6.924 -9.425 6.128 1.00 90.25 102 PRO A CA 1
ATOM 763 C C . PRO A 1 102 ? -5.678 -9.039 6.931 1.00 90.25 102 PRO A C 1
ATOM 765 O O . PRO A 1 102 ? -5.768 -8.543 8.053 1.00 90.25 102 PRO A O 1
ATOM 768 N N . VAL A 1 103 ? -4.503 -9.287 6.358 1.00 95.12 103 VAL A N 1
ATOM 769 C CA . VAL A 1 103 ? -3.278 -8.675 6.874 1.00 95.12 103 VAL A CA 1
ATOM 770 C C . VAL A 1 103 ? -3.364 -7.177 6.586 1.00 95.12 103 VAL A C 1
ATOM 772 O O . VAL A 1 103 ? -3.726 -6.789 5.480 1.00 95.12 103 VAL A O 1
ATOM 775 N N . VAL A 1 104 ? -3.065 -6.329 7.562 1.00 96.56 104 VAL A N 1
ATOM 776 C CA . VAL A 1 104 ? -3.080 -4.873 7.397 1.00 96.56 104 VAL A CA 1
ATOM 777 C C . VAL A 1 104 ? -1.656 -4.369 7.234 1.00 96.56 104 VAL A C 1
ATOM 779 O O . VAL A 1 104 ? -0.780 -4.645 8.054 1.00 96.56 104 VAL A O 1
ATOM 782 N N . LEU A 1 105 ? -1.437 -3.613 6.166 1.00 96.06 105 LEU A N 1
ATOM 783 C CA . LEU A 1 105 ? -0.216 -2.870 5.913 1.00 96.06 105 LEU A CA 1
ATOM 784 C C . LEU A 1 105 ? -0.470 -1.394 6.222 1.00 96.06 105 LEU A C 1
ATOM 786 O O . LEU A 1 105 ? -1.333 -0.763 5.618 1.00 96.06 105 LEU A O 1
ATOM 790 N N . GLN A 1 106 ? 0.281 -0.861 7.179 1.00 95.69 106 GLN A N 1
ATOM 791 C CA . GLN A 1 106 ? 0.313 0.551 7.540 1.00 95.69 106 GLN A CA 1
ATOM 792 C C . GLN A 1 106 ? 1.555 1.182 6.914 1.00 95.69 106 GLN A C 1
ATOM 794 O O . GLN A 1 106 ? 2.654 0.678 7.129 1.00 95.69 106 GLN A O 1
ATOM 799 N N . MET A 1 107 ? 1.403 2.288 6.189 1.00 94.25 107 MET A N 1
ATOM 800 C CA . MET A 1 107 ? 2.514 3.071 5.634 1.00 94.25 107 MET A CA 1
ATOM 801 C C . MET A 1 107 ? 2.489 4.488 6.175 1.00 94.25 107 MET A C 1
ATOM 803 O O . MET A 1 107 ? 1.422 5.087 6.266 1.00 94.25 107 MET A O 1
ATOM 807 N N . ARG A 1 108 ? 3.661 5.042 6.469 1.00 91.50 108 ARG A N 1
ATOM 808 C CA . ARG A 1 108 ? 3.818 6.469 6.751 1.00 91.50 108 ARG A CA 1
ATOM 809 C C . ARG A 1 108 ? 3.942 7.246 5.440 1.00 91.50 108 ARG A C 1
ATOM 811 O O . ARG A 1 108 ? 4.741 6.862 4.584 1.00 91.50 108 ARG A O 1
ATOM 818 N N . ASP A 1 109 ? 3.177 8.324 5.293 1.00 82.62 109 ASP A N 1
ATOM 819 C CA . ASP A 1 109 ? 3.346 9.248 4.171 1.00 82.62 109 ASP A CA 1
ATOM 820 C C . ASP A 1 109 ? 4.694 9.984 4.281 1.00 82.62 109 ASP A C 1
ATOM 822 O O . ASP A 1 109 ? 5.107 10.388 5.373 1.00 82.62 109 ASP A O 1
ATOM 826 N N . ALA A 1 110 ? 5.396 10.106 3.155 1.00 73.19 110 ALA A N 1
ATOM 827 C CA . ALA A 1 110 ? 6.723 10.705 3.081 1.00 73.19 110 ALA A CA 1
ATOM 828 C C . ALA A 1 110 ? 6.673 12.240 3.008 1.00 73.19 110 ALA A C 1
ATOM 830 O O . ALA A 1 110 ? 7.569 12.889 3.545 1.00 73.19 110 ALA A O 1
ATOM 831 N N . ASP A 1 111 ? 5.630 12.806 2.390 1.00 68.19 111 ASP A N 1
ATOM 832 C CA . ASP A 1 111 ? 5.615 14.212 1.964 1.00 68.19 111 ASP A CA 1
ATOM 833 C C . ASP A 1 111 ? 4.737 15.099 2.861 1.00 68.19 111 ASP A C 1
ATOM 835 O O . ASP A 1 111 ? 5.040 16.273 3.068 1.00 68.19 111 ASP A O 1
ATOM 839 N N . GLU A 1 112 ? 3.660 14.552 3.437 1.00 59.53 112 GLU A N 1
ATOM 840 C CA . GLU A 1 112 ? 2.617 15.372 4.079 1.00 59.53 112 GLU A CA 1
ATOM 841 C C . GLU A 1 112 ? 2.714 15.528 5.600 1.00 59.53 112 GLU A C 1
ATOM 843 O O . GLU A 1 112 ? 1.880 16.208 6.193 1.00 59.53 112 GLU A O 1
ATOM 848 N N . GLY A 1 113 ? 3.722 14.943 6.246 1.00 56.41 113 GLY A N 1
ATOM 849 C CA . GLY A 1 113 ? 3.856 15.019 7.698 1.00 56.41 113 GLY A CA 1
ATOM 850 C C . GLY A 1 113 ? 2.751 14.246 8.435 1.00 56.41 113 GLY A C 1
ATOM 851 O O . GLY A 1 113 ? 1.577 14.600 8.447 1.00 56.41 113 GLY A O 1
ATOM 852 N N . THR A 1 114 ? 3.163 13.201 9.151 1.00 72.06 114 THR A N 1
ATOM 853 C CA . THR A 1 114 ? 2.392 12.502 10.206 1.00 72.06 114 THR A CA 1
ATOM 854 C C . THR A 1 114 ? 1.155 11.686 9.828 1.00 72.06 114 THR A C 1
ATOM 856 O O . THR A 1 114 ? 0.586 11.086 10.728 1.00 72.06 114 THR A O 1
ATOM 859 N N . PHE A 1 115 ? 0.757 11.539 8.564 1.00 87.50 115 PHE A N 1
ATOM 860 C CA . PHE A 1 115 ? -0.353 10.628 8.253 1.00 87.50 115 PHE A CA 1
ATOM 861 C C . PHE A 1 115 ? 0.111 9.199 7.952 1.00 87.50 115 PHE A C 1
ATOM 863 O O . PHE A 1 115 ? 1.145 8.959 7.323 1.00 87.50 115 PHE A O 1
ATOM 870 N N . TYR A 1 116 ? -0.691 8.244 8.409 1.00 93.44 116 TYR A N 1
ATOM 871 C CA . TYR A 1 116 ? -0.565 6.825 8.128 1.00 93.44 116 TYR A CA 1
ATOM 872 C C . TYR A 1 116 ? -1.697 6.394 7.204 1.00 93.44 116 TYR A C 1
ATOM 874 O O . TYR A 1 116 ? -2.864 6.640 7.507 1.00 93.44 116 TYR A O 1
ATOM 882 N N . GLY A 1 117 ? -1.350 5.752 6.093 1.00 94.12 117 GLY A N 1
ATOM 883 C CA . GLY A 1 117 ? -2.290 5.103 5.184 1.00 94.12 117 GLY A CA 1
ATOM 884 C C . GLY A 1 117 ? -2.363 3.602 5.441 1.00 94.12 117 GLY A C 1
ATOM 885 O O . GLY A 1 117 ? -1.394 2.995 5.908 1.00 94.12 117 GLY A O 1
ATOM 886 N N . TYR A 1 118 ? -3.504 3.003 5.103 1.00 95.81 118 TYR A N 1
ATOM 887 C CA . TYR A 1 118 ? -3.778 1.597 5.382 1.00 95.81 118 TYR A CA 1
ATOM 888 C C . TYR A 1 118 ? -4.191 0.827 4.132 1.00 95.81 118 TYR A C 1
ATOM 890 O O . TYR A 1 118 ? -5.021 1.278 3.341 1.00 95.81 118 TYR A O 1
ATOM 898 N N . MET A 1 119 ? -3.635 -0.371 3.982 1.00 97.19 119 MET A N 1
ATOM 899 C CA . MET A 1 119 ? -3.973 -1.322 2.930 1.00 97.19 119 MET A CA 1
ATOM 900 C C . MET A 1 119 ? -4.298 -2.686 3.529 1.00 97.19 119 MET A C 1
ATOM 902 O O . MET A 1 119 ? -3.723 -3.090 4.541 1.00 97.19 119 MET A O 1
ATOM 906 N N . GLY A 1 120 ? -5.199 -3.410 2.876 1.00 97.50 120 GLY A N 1
ATOM 907 C CA . GLY A 1 120 ? -5.386 -4.834 3.101 1.00 97.50 120 GLY A CA 1
ATOM 908 C C . GLY A 1 120 ? -4.446 -5.630 2.212 1.00 97.50 120 GLY A C 1
ATOM 909 O O . GLY A 1 120 ? -4.215 -5.261 1.063 1.00 97.50 120 GLY A O 1
ATOM 910 N N . LEU A 1 121 ? -3.908 -6.715 2.753 1.00 97.56 121 LEU A N 1
ATOM 911 C CA . LEU A 1 121 ? -3.117 -7.709 2.052 1.00 97.56 121 LEU A CA 1
ATOM 912 C C . LEU A 1 121 ? -3.723 -9.096 2.285 1.00 97.56 121 LEU A C 1
ATOM 914 O O . LEU A 1 121 ? -4.023 -9.500 3.413 1.00 97.56 121 LEU A O 1
ATOM 918 N N . GLU A 1 122 ? -3.836 -9.856 1.207 1.00 97.00 122 GLU A N 1
ATOM 919 C CA . GLU A 1 122 ? -4.057 -11.294 1.221 1.00 97.00 122 GLU A CA 1
ATOM 920 C C . GLU A 1 122 ? -2.793 -11.990 0.695 1.00 97.00 122 GLU A C 1
ATOM 922 O O . GLU A 1 122 ? -2.440 -11.813 -0.476 1.00 97.00 122 GLU A O 1
ATOM 927 N N . PRO A 1 123 ? -2.092 -12.775 1.533 1.00 96.56 123 PRO A N 1
ATOM 928 C CA . PRO A 1 123 ? -1.000 -13.625 1.077 1.00 96.56 123 PRO A CA 1
ATOM 929 C C . PRO A 1 123 ? -1.521 -14.682 0.097 1.00 96.56 123 PRO A C 1
ATOM 931 O O . PRO A 1 123 ? -2.393 -15.473 0.447 1.00 96.56 123 PRO A O 1
ATOM 934 N N . VAL A 1 124 ? -0.963 -14.712 -1.111 1.00 97.31 124 VAL A N 1
ATOM 935 C CA . VAL A 1 124 ? -1.237 -15.754 -2.116 1.00 97.31 124 VAL A CA 1
ATOM 936 C C . VAL A 1 124 ? -0.161 -16.835 -2.054 1.00 97.31 124 VAL A C 1
ATOM 938 O O . VAL A 1 124 ? -0.468 -18.020 -2.125 1.00 97.31 124 VAL A O 1
ATOM 941 N N . GLU A 1 125 ? 1.100 -16.430 -1.887 1.00 97.56 125 GLU A N 1
ATOM 942 C CA . GLU A 1 125 ? 2.247 -17.330 -1.748 1.00 97.56 125 GLU A CA 1
ATOM 943 C C . GLU A 1 125 ? 3.195 -16.809 -0.661 1.00 97.56 125 GLU A C 1
ATOM 945 O O . GLU A 1 125 ? 3.367 -15.593 -0.488 1.00 97.56 125 GLU A O 1
ATOM 950 N N . THR A 1 126 ? 3.826 -17.739 0.055 1.00 97.19 126 THR A N 1
ATOM 951 C CA . THR A 1 126 ? 4.863 -17.463 1.054 1.00 97.19 126 THR A CA 1
ATOM 952 C C . THR A 1 126 ? 6.077 -18.362 0.837 1.00 97.19 126 THR A C 1
ATOM 954 O O . THR A 1 126 ? 5.936 -19.486 0.357 1.00 97.19 126 THR A O 1
ATOM 957 N N . ASP A 1 127 ? 7.261 -17.898 1.232 1.00 97.25 127 ASP A N 1
ATOM 958 C CA . ASP A 1 127 ? 8.466 -18.730 1.265 1.00 97.25 127 ASP A CA 1
ATOM 959 C C . ASP A 1 127 ? 8.555 -19.610 2.525 1.00 97.25 127 ASP A C 1
ATOM 961 O O . ASP A 1 127 ? 7.657 -19.619 3.370 1.00 97.25 127 ASP A O 1
ATOM 965 N N . ALA A 1 128 ? 9.639 -20.385 2.633 1.00 96.62 128 ALA A N 1
ATOM 966 C CA . ALA A 1 128 ? 9.871 -21.315 3.739 1.00 96.62 128 ALA A CA 1
ATOM 967 C C . ALA A 1 128 ? 9.998 -20.615 5.105 1.00 96.62 128 ALA A C 1
ATOM 969 O O . ALA A 1 128 ? 9.727 -21.226 6.136 1.00 96.62 128 ALA A O 1
ATOM 970 N N . GLU A 1 129 ? 10.365 -19.331 5.120 1.00 95.56 129 GLU A N 1
ATOM 971 C CA . GLU A 1 129 ? 10.436 -18.505 6.326 1.00 95.56 129 GLU A CA 1
ATOM 972 C C . GLU A 1 129 ? 9.098 -17.813 6.651 1.00 95.56 129 GLU A C 1
ATOM 974 O O . GLU A 1 129 ? 9.020 -17.016 7.587 1.00 95.56 129 GLU A O 1
ATOM 979 N N . GLY A 1 130 ? 8.037 -18.093 5.885 1.00 94.19 130 GLY A N 1
ATOM 980 C CA . GLY A 1 130 ? 6.712 -17.502 6.064 1.00 94.19 130 GLY A CA 1
ATOM 981 C C . GLY A 1 130 ? 6.607 -16.053 5.584 1.00 94.19 130 GLY A C 1
ATOM 982 O O . GLY A 1 130 ? 5.638 -15.364 5.917 1.00 94.19 130 GLY A O 1
ATOM 983 N N . ARG A 1 131 ? 7.581 -15.560 4.809 1.00 95.56 131 ARG A N 1
ATOM 984 C CA . ARG A 1 131 ? 7.515 -14.225 4.204 1.00 95.56 131 ARG A CA 1
ATOM 985 C C . ARG A 1 131 ? 6.636 -14.292 2.968 1.00 95.56 131 ARG A C 1
ATOM 987 O O . ARG A 1 131 ? 6.740 -15.219 2.171 1.00 95.56 131 ARG A O 1
ATOM 994 N N . MET A 1 132 ? 5.791 -13.289 2.783 1.00 97.06 132 MET A N 1
ATOM 995 C CA . MET A 1 132 ? 4.957 -13.168 1.594 1.00 97.06 132 MET A CA 1
ATOM 996 C C . MET A 1 132 ? 5.848 -12.975 0.365 1.00 97.06 132 MET A C 1
ATOM 998 O O . MET A 1 132 ? 6.726 -12.110 0.375 1.00 97.06 132 MET A O 1
ATOM 1002 N N . THR A 1 133 ? 5.600 -13.753 -0.686 1.00 97.81 133 THR A N 1
ATOM 1003 C CA . THR A 1 133 ? 6.248 -13.642 -2.005 1.00 97.81 133 THR A CA 1
ATOM 1004 C C . THR A 1 133 ? 5.254 -13.332 -3.116 1.00 97.81 133 THR A C 1
ATOM 1006 O O . THR A 1 133 ? 5.657 -12.945 -4.208 1.00 97.81 133 THR A O 1
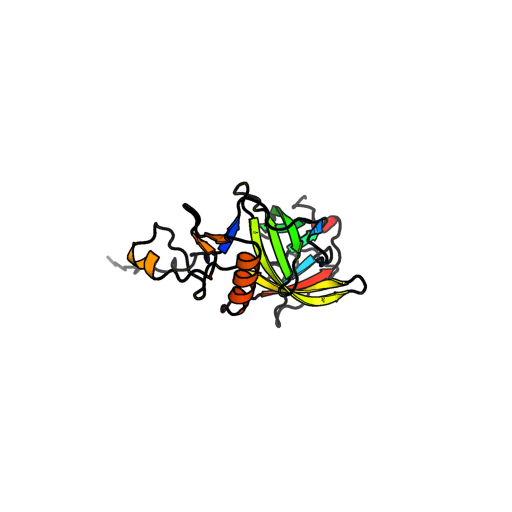ATOM 1009 N N . ARG A 1 134 ? 3.953 -13.454 -2.848 1.00 98.00 134 ARG A N 1
ATOM 1010 C CA . ARG A 1 134 ? 2.880 -13.003 -3.732 1.00 98.00 134 ARG A CA 1
ATOM 1011 C C . ARG A 1 134 ? 1.693 -12.570 -2.890 1.00 98.00 134 ARG A C 1
ATOM 1013 O O . ARG A 1 134 ? 1.323 -13.275 -1.952 1.00 98.00 134 ARG A O 1
ATOM 1020 N N . VAL A 1 135 ? 1.111 -11.421 -3.206 1.00 97.81 135 VAL A N 1
ATOM 1021 C CA . VAL A 1 135 ? -0.010 -10.841 -2.458 1.00 97.81 135 VAL A CA 1
ATOM 1022 C C . VAL A 1 135 ? -1.063 -10.281 -3.403 1.00 97.81 135 VAL A C 1
ATOM 1024 O O . VAL A 1 135 ? -0.748 -9.822 -4.501 1.00 97.81 135 VAL A O 1
ATOM 1027 N N . ARG A 1 136 ? -2.309 -10.265 -2.942 1.00 97.56 136 ARG A N 1
ATOM 1028 C CA . ARG A 1 136 ? -3.338 -9.344 -3.429 1.00 97.56 136 ARG A CA 1
ATOM 1029 C C . ARG A 1 136 ? -3.461 -8.220 -2.417 1.00 97.56 136 ARG A C 1
ATOM 1031 O O . ARG A 1 136 ? -3.641 -8.490 -1.233 1.00 97.56 136 ARG A O 1
ATOM 1038 N N . GLY A 1 137 ? -3.304 -6.986 -2.866 1.00 96.88 137 GLY A N 1
ATOM 1039 C CA . GLY A 1 137 ? -3.406 -5.796 -2.035 1.00 96.88 137 GLY A CA 1
ATOM 1040 C C . GLY A 1 137 ? -4.566 -4.915 -2.469 1.00 96.88 137 GLY A C 1
ATOM 1041 O O . GLY A 1 137 ? -4.925 -4.905 -3.641 1.00 96.88 137 GLY A O 1
ATOM 1042 N N . TRP A 1 138 ? -5.143 -4.168 -1.538 1.00 96.62 138 TRP A N 1
ATOM 1043 C CA . TRP A 1 138 ? -6.174 -3.170 -1.826 1.00 96.62 138 TRP A CA 1
ATOM 1044 C C . TRP A 1 138 ? -6.123 -2.038 -0.801 1.00 96.62 138 TRP A C 1
ATOM 1046 O O . TRP A 1 138 ? -5.667 -2.232 0.329 1.00 96.62 138 TRP A O 1
ATOM 1056 N N . SER A 1 139 ? -6.583 -0.847 -1.173 1.00 95.19 139 SER A N 1
ATOM 1057 C CA . SER A 1 139 ? -6.596 0.300 -0.259 1.00 95.19 139 SER A CA 1
ATOM 1058 C C . SER A 1 139 ? -7.734 0.188 0.755 1.00 95.19 139 SER A C 1
ATOM 1060 O O . SER A 1 139 ? -8.820 -0.301 0.432 1.00 95.19 139 SER A O 1
ATOM 1062 N N . GLY A 1 140 ? -7.512 0.670 1.980 1.00 95.31 140 GLY A N 1
ATOM 1063 C CA . GLY A 1 140 ? -8.589 0.937 2.932 1.00 95.31 140 GLY A CA 1
ATOM 1064 C C . GLY A 1 140 ? -9.364 2.174 2.487 1.00 95.31 140 GLY A C 1
ATOM 1065 O O . GLY A 1 140 ? -8.850 3.286 2.569 1.00 95.31 140 GLY A O 1
ATOM 1066 N N . LEU A 1 141 ? -10.580 1.986 1.988 1.00 93.69 141 LEU A N 1
ATOM 1067 C CA . LEU A 1 141 ? -11.445 3.048 1.482 1.00 93.69 141 LEU A CA 1
ATOM 1068 C C . LEU A 1 141 ? -12.427 3.505 2.557 1.00 93.69 141 LEU A C 1
ATOM 1070 O O . LEU A 1 141 ? -12.773 2.748 3.461 1.00 93.69 141 LEU A O 1
ATOM 1074 N N . CYS A 1 142 ? -12.914 4.737 2.436 1.00 92.25 142 CYS A N 1
ATOM 1075 C CA . CYS A 1 142 ? -13.865 5.299 3.392 1.00 92.25 142 CYS A CA 1
ATOM 1076 C C . CYS A 1 142 ? -15.286 4.723 3.290 1.00 92.25 142 CYS A C 1
ATOM 1078 O O . CYS A 1 142 ? -16.032 4.814 4.262 1.00 92.25 142 CYS A O 1
ATOM 1080 N N . GLY A 1 143 ? -15.669 4.127 2.154 1.00 91.31 143 GLY A N 1
ATOM 1081 C CA . GLY A 1 143 ? -17.028 3.627 1.915 1.00 91.31 143 GLY A CA 1
ATOM 1082 C C . GLY A 1 143 ? -17.177 2.756 0.651 1.00 91.31 143 GLY A C 1
ATOM 1083 O O . GLY A 1 143 ? -16.187 2.528 -0.050 1.00 91.31 143 GLY A O 1
ATOM 1084 N N . PRO A 1 144 ? -18.406 2.277 0.360 1.00 85.56 144 PRO A N 1
ATOM 1085 C CA . PRO A 1 144 ? -18.726 1.248 -0.636 1.00 85.56 144 PRO A CA 1
ATOM 1086 C C . PRO A 1 144 ? -18.719 1.683 -2.105 1.00 85.56 144 PRO A C 1
ATOM 1088 O O . PRO A 1 144 ? -18.878 0.819 -2.957 1.00 85.56 144 PRO A O 1
ATOM 1091 N N . ASP A 1 145 ? -18.579 2.971 -2.407 1.00 72.69 145 ASP A N 1
ATOM 1092 C CA . ASP A 1 145 ? -18.643 3.474 -3.790 1.00 72.69 145 ASP A CA 1
ATOM 1093 C C . ASP A 1 145 ? -17.299 4.050 -4.256 1.00 72.69 145 ASP A C 1
ATOM 1095 O O . ASP A 1 145 ? -17.243 4.868 -5.174 1.00 72.69 145 ASP A O 1
ATOM 1099 N N . GLY A 1 146 ? -16.203 3.690 -3.569 1.00 59.88 146 GLY A N 1
ATOM 1100 C CA . GLY A 1 146 ? -14.867 4.211 -3.868 1.00 59.88 146 GLY A CA 1
ATOM 1101 C C . GLY A 1 146 ? -14.847 5.737 -3.963 1.00 59.88 146 GLY A C 1
ATOM 1102 O O . GLY A 1 146 ? -14.238 6.277 -4.884 1.00 59.88 146 GLY A O 1
ATOM 1103 N N . PHE A 1 147 ? -15.579 6.404 -3.055 1.00 63.72 147 PHE A N 1
ATOM 1104 C CA . PHE A 1 147 ? -15.960 7.815 -3.147 1.00 63.72 147 PHE A CA 1
ATOM 1105 C C . PHE A 1 147 ? -14.825 8.667 -3.714 1.00 63.72 147 PHE A C 1
ATOM 1107 O O . PHE A 1 147 ? -13.781 8.839 -3.076 1.00 63.72 147 PHE A O 1
ATOM 1114 N N . ARG A 1 148 ? -15.040 9.195 -4.924 1.00 60.47 148 ARG A N 1
ATOM 1115 C CA . ARG A 1 148 ? -14.168 10.208 -5.510 1.00 60.47 148 ARG A CA 1
ATOM 1116 C C . ARG A 1 148 ? -14.411 11.471 -4.730 1.00 60.47 148 ARG A C 1
ATOM 1118 O O . ARG A 1 148 ? -15.454 12.107 -4.880 1.00 60.47 148 ARG A O 1
ATOM 1125 N N . ALA A 1 149 ? -13.475 11.797 -3.863 1.00 53.69 149 ALA A N 1
ATOM 1126 C CA . ALA A 1 149 ? -13.647 12.981 -3.072 1.00 53.69 149 ALA A CA 1
ATOM 1127 C C . ALA A 1 149 ? -13.607 14.208 -4.000 1.00 53.69 149 ALA A C 1
ATOM 1129 O O . ALA A 1 149 ? -12.716 14.301 -4.853 1.00 53.69 149 ALA A O 1
ATOM 1130 N N . PRO A 1 150 ? -14.613 15.098 -3.930 1.00 50.53 150 PRO A N 1
ATOM 1131 C CA . PRO A 1 150 ? -14.593 16.305 -4.733 1.00 50.53 150 PRO A CA 1
ATOM 1132 C C . PRO A 1 150 ? -13.348 17.117 -4.362 1.00 50.53 150 PRO A C 1
ATOM 1134 O O . PRO A 1 150 ? -12.976 17.208 -3.197 1.00 50.53 150 PRO A O 1
ATOM 1137 N N . TRP A 1 151 ? -12.692 17.713 -5.359 1.00 53.31 151 TRP A N 1
ATOM 1138 C CA . TRP A 1 151 ? -11.568 18.637 -5.143 1.00 53.31 151 TRP A CA 1
ATOM 1139 C C . TRP A 1 151 ? -11.986 19.931 -4.421 1.00 53.31 151 TRP A C 1
ATOM 1141 O O . TRP A 1 151 ? -11.138 20.738 -4.055 1.00 53.31 151 TRP A O 1
ATOM 1151 N N . SER A 1 152 ? -13.291 20.138 -4.248 1.00 55.91 152 SER A N 1
ATOM 1152 C CA . SER A 1 152 ? -13.923 21.245 -3.537 1.00 55.91 152 SER A CA 1
ATOM 1153 C C . SER A 1 152 ? -14.643 20.739 -2.289 1.00 55.91 152 SER A C 1
ATOM 1155 O O . SER A 1 152 ? -14.985 19.556 -2.211 1.00 55.91 152 SER A O 1
ATOM 1157 N N . GLU A 1 153 ? -14.932 21.641 -1.346 1.00 59.94 153 GLU A N 1
ATOM 1158 C CA . GLU A 1 153 ? -15.775 21.310 -0.195 1.00 59.94 153 GLU A CA 1
ATOM 1159 C C . GLU A 1 153 ? -17.071 20.622 -0.653 1.00 59.94 153 GLU A C 1
ATOM 1161 O O . GLU A 1 153 ? -17.692 21.058 -1.632 1.00 59.94 153 GLU A O 1
ATOM 1166 N N . PRO A 1 154 ? -17.469 19.520 0.002 1.00 59.53 154 PRO A N 1
ATOM 1167 C CA . PRO A 1 154 ? -18.725 18.873 -0.314 1.00 59.53 154 PRO A CA 1
ATOM 1168 C C . PRO A 1 154 ? -19.893 19.808 -0.034 1.00 59.53 154 PRO A C 1
ATOM 1170 O O . PRO A 1 154 ? -19.969 20.450 1.011 1.00 59.53 154 PRO A O 1
ATOM 1173 N N . THR A 1 155 ? -20.856 19.808 -0.943 1.00 62.88 155 THR A N 1
ATOM 1174 C CA . THR A 1 155 ? -22.179 20.356 -0.652 1.00 62.88 155 THR A CA 1
ATOM 1175 C C . THR A 1 155 ? -22.838 19.569 0.494 1.00 62.88 155 THR A C 1
ATOM 1177 O O . THR A 1 155 ? -22.529 18.387 0.710 1.00 62.88 155 THR A O 1
ATOM 1180 N N . PRO A 1 156 ? -23.764 20.182 1.248 1.00 61.28 156 PRO A N 1
ATOM 1181 C CA . PRO A 1 156 ? -24.545 19.475 2.258 1.00 61.28 156 PRO A CA 1
ATOM 1182 C C . PRO A 1 156 ? -25.232 18.214 1.708 1.00 61.28 156 PRO A C 1
ATOM 1184 O O . PRO A 1 156 ? -25.222 17.183 2.382 1.00 61.28 156 PRO A O 1
ATOM 1187 N N . GLU A 1 157 ? -25.730 18.230 0.463 1.00 57.91 157 GLU A N 1
ATOM 1188 C CA . GLU A 1 157 ? -26.306 17.038 -0.177 1.00 57.91 157 GLU A CA 1
ATOM 1189 C C . GLU A 1 157 ? -25.258 15.931 -0.391 1.00 57.91 157 GLU A C 1
ATOM 1191 O O . GLU A 1 157 ? -25.486 14.778 -0.023 1.00 57.91 157 GLU A O 1
ATOM 1196 N N . GLN A 1 158 ? -24.057 16.291 -0.859 1.00 59.78 158 GLN A N 1
ATOM 1197 C CA . GLN A 1 158 ? -22.915 15.373 -0.999 1.00 59.78 158 GLN A CA 1
ATOM 1198 C C . GLN A 1 158 ? -22.379 14.843 0.330 1.00 59.78 158 GLN A C 1
ATOM 1200 O O . GLN A 1 158 ? -21.498 13.987 0.313 1.00 59.78 158 GLN A O 1
ATOM 1205 N N . THR A 1 159 ? -22.841 15.370 1.466 1.00 56.88 159 THR A N 1
ATOM 1206 C CA . THR A 1 159 ? -22.446 14.935 2.811 1.00 56.88 159 THR A CA 1
ATOM 1207 C C . THR A 1 159 ? -23.402 13.863 3.343 1.00 56.88 159 THR A C 1
ATOM 1209 O O . THR A 1 159 ? -22.959 12.924 4.002 1.00 56.88 159 THR A O 1
ATOM 1212 N N . VAL A 1 160 ? -24.689 13.939 2.980 1.00 49.53 160 VAL A N 1
ATOM 1213 C CA . VAL A 1 160 ? -25.736 12.952 3.320 1.00 49.53 160 VAL A CA 1
ATOM 1214 C C . VAL A 1 160 ? -25.566 11.638 2.541 1.00 49.53 160 VAL A C 1
ATOM 1216 O O . VAL A 1 160 ? -25.873 10.566 3.060 1.00 49.53 160 VAL A O 1
ATOM 1219 N N . GLU A 1 161 ? -25.003 11.687 1.331 1.00 54.62 161 GLU A N 1
ATOM 1220 C CA . GLU A 1 161 ? -24.710 10.501 0.506 1.00 54.62 161 GLU A CA 1
ATOM 1221 C C . GLU A 1 161 ? -23.431 9.747 0.926 1.00 54.62 161 GLU A C 1
ATOM 1223 O O . GLU A 1 161 ? -23.136 8.667 0.412 1.00 54.62 161 GLU A O 1
ATOM 1228 N N . ARG A 1 162 ? -22.669 10.265 1.899 1.00 63.69 162 ARG A N 1
ATOM 1229 C CA . ARG A 1 162 ? -21.402 9.666 2.349 1.00 63.69 162 ARG A CA 1
ATOM 1230 C C . ARG A 1 162 ? -21.667 8.512 3.300 1.00 63.69 162 ARG A C 1
ATOM 1232 O O . ARG A 1 162 ? -21.544 8.642 4.518 1.00 63.69 162 ARG A O 1
ATOM 1239 N N . ARG A 1 163 ? -21.996 7.352 2.739 1.00 82.81 163 ARG A N 1
ATOM 1240 C CA . ARG A 1 163 ? -22.041 6.094 3.488 1.00 82.81 163 ARG A CA 1
ATOM 1241 C C . ARG A 1 163 ? -20.627 5.668 3.856 1.00 82.81 163 ARG A C 1
ATOM 1243 O O . ARG A 1 163 ? -20.006 4.861 3.174 1.00 82.81 163 ARG A O 1
ATOM 1250 N N . LEU A 1 164 ? -20.111 6.247 4.933 1.00 89.94 164 LEU A N 1
ATOM 1251 C CA . LEU A 1 164 ? -18.896 5.757 5.556 1.00 89.94 164 LEU A CA 1
ATOM 1252 C C . LEU A 1 164 ? -19.103 4.322 6.042 1.00 89.94 164 LEU A C 1
ATOM 1254 O O . LEU A 1 164 ? -20.204 3.946 6.460 1.00 89.94 164 LEU A O 1
ATOM 1258 N N . TRP A 1 165 ? -18.034 3.529 6.037 1.00 94.12 165 TRP A N 1
ATOM 1259 C CA . TRP A 1 165 ? -18.064 2.262 6.757 1.00 94.12 165 TRP A CA 1
ATOM 1260 C C . TRP A 1 165 ? -18.326 2.499 8.255 1.00 94.12 165 TRP A C 1
ATOM 1262 O O . TRP A 1 165 ? -17.899 3.522 8.802 1.00 94.12 165 TRP A O 1
ATOM 1272 N N . PRO A 1 166 ? -19.013 1.570 8.947 1.00 95.25 166 PRO A N 1
ATOM 1273 C CA . PRO A 1 166 ? -19.285 1.705 10.374 1.00 95.25 166 PRO A CA 1
ATOM 1274 C C . PRO A 1 166 ? -18.017 1.972 11.194 1.00 95.25 166 PRO A C 1
ATOM 1276 O O . PRO A 1 166 ? -17.015 1.272 11.058 1.00 95.25 166 PRO A O 1
ATOM 1279 N N . GLY A 1 167 ? -18.077 2.976 12.072 1.00 95.12 167 GLY A N 1
ATOM 1280 C CA . GLY A 1 167 ? -16.956 3.353 12.936 1.00 95.12 167 GLY A CA 1
ATOM 1281 C C . GLY A 1 167 ? -15.882 4.213 12.264 1.00 95.12 167 GLY A C 1
ATOM 1282 O O . GLY A 1 167 ? -14.838 4.431 12.878 1.00 95.12 167 GLY A O 1
ATOM 1283 N N . LEU A 1 168 ? -16.118 4.706 11.044 1.00 94.44 168 LEU A N 1
ATOM 1284 C CA . LEU A 1 168 ? -15.299 5.748 10.426 1.00 94.44 168 LEU A CA 1
ATOM 1285 C C . LEU A 1 168 ? -15.930 7.135 10.610 1.00 94.44 168 LEU A C 1
ATOM 1287 O O . LEU A 1 168 ? -17.152 7.275 10.649 1.00 94.44 168 LEU A O 1
ATOM 1291 N N . ALA A 1 169 ? -15.085 8.159 10.666 1.00 92.00 169 ALA A N 1
ATOM 1292 C CA . ALA A 1 169 ? -15.462 9.567 10.652 1.00 92.00 169 ALA A CA 1
ATOM 1293 C C . ALA A 1 169 ? -14.667 10.309 9.573 1.00 92.00 169 ALA A C 1
ATOM 1295 O O . ALA A 1 169 ? -13.549 9.920 9.242 1.00 92.00 169 ALA A O 1
ATOM 1296 N N . TRP A 1 170 ? -15.228 11.375 9.006 1.00 87.56 170 TRP A N 1
ATOM 1297 C CA . TRP A 1 170 ? -14.478 12.220 8.074 1.00 87.56 170 TRP A CA 1
ATOM 1298 C C . TRP A 1 170 ? -13.348 12.951 8.795 1.00 87.56 170 TRP A C 1
ATOM 1300 O O . TRP A 1 170 ? -13.552 13.466 9.893 1.00 87.56 170 TRP A O 1
ATOM 1310 N N . GLY A 1 171 ? -12.171 12.990 8.169 1.00 80.00 171 GLY A N 1
ATOM 1311 C CA . GLY A 1 171 ? -11.084 13.855 8.611 1.00 80.00 171 GLY A CA 1
ATOM 1312 C C . GLY A 1 171 ? -11.370 15.313 8.252 1.00 80.00 171 GLY A C 1
ATOM 1313 O O . GLY A 1 171 ? -12.071 15.599 7.278 1.00 80.00 171 GLY A O 1
ATOM 1314 N N . GLU A 1 172 ? -10.823 16.245 9.027 1.00 69.44 172 GLU A N 1
ATOM 1315 C CA . GLU A 1 172 ? -10.905 17.668 8.703 1.00 69.44 172 GLU A CA 1
ATOM 1316 C C . GLU A 1 172 ? -10.048 17.971 7.458 1.00 69.44 172 GLU A C 1
ATOM 1318 O O . GLU A 1 172 ? -8.850 17.699 7.420 1.00 69.44 172 GLU A O 1
ATOM 1323 N N . GLY A 1 173 ? -10.672 18.515 6.408 1.00 59.16 173 GLY A N 1
ATOM 1324 C CA . GLY A 1 173 ? -9.971 19.170 5.295 1.00 59.16 173 GLY A CA 1
ATOM 1325 C C . GLY A 1 173 ? -9.237 18.280 4.286 1.00 59.16 173 GLY A C 1
ATOM 1326 O O . GLY A 1 173 ? -8.553 18.814 3.414 1.00 59.16 173 GLY A O 1
ATOM 1327 N N . LYS A 1 174 ? -9.365 16.951 4.348 1.00 65.31 174 LYS A N 1
ATOM 1328 C CA . LYS A 1 174 ? -8.701 16.045 3.401 1.00 65.31 174 LYS A CA 1
ATOM 1329 C C . LYS A 1 174 ? -9.656 14.983 2.881 1.00 65.31 174 LYS A C 1
ATOM 1331 O O . LYS A 1 174 ? -10.639 14.626 3.524 1.00 65.31 174 LYS A O 1
ATOM 1336 N N . ASN A 1 175 ? -9.344 14.466 1.698 1.00 77.19 175 ASN A N 1
ATOM 1337 C CA . ASN A 1 175 ? -10.047 13.365 1.043 1.00 77.19 175 ASN A CA 1
ATOM 1338 C C . ASN A 1 175 ? -9.772 12.031 1.769 1.00 77.19 175 ASN A C 1
ATOM 1340 O O . ASN A 1 175 ? -9.333 11.055 1.165 1.00 77.19 175 ASN A O 1
ATOM 1344 N N . SER A 1 176 ? -9.977 12.004 3.085 1.00 87.94 176 SER A N 1
ATOM 1345 C CA . SER A 1 176 ? -9.681 10.889 3.969 1.00 87.94 176 SER A CA 1
ATOM 1346 C C . SER A 1 176 ? -10.656 10.813 5.142 1.00 87.94 176 SER A C 1
ATOM 1348 O O . SER A 1 176 ? -11.365 11.760 5.486 1.00 87.94 176 SER A O 1
ATOM 1350 N N . CYS A 1 177 ? -10.699 9.643 5.760 1.00 91.56 177 CYS A N 1
ATOM 1351 C CA . CYS A 1 177 ? -11.489 9.360 6.949 1.00 91.56 177 CYS A CA 1
ATOM 1352 C C . CYS A 1 177 ? -10.608 8.687 7.999 1.00 91.56 177 CYS A C 1
ATOM 1354 O O . CYS A 1 177 ? -9.620 8.033 7.674 1.00 91.56 177 CYS A O 1
ATOM 1356 N N . THR A 1 178 ? -10.979 8.815 9.263 1.00 94.12 178 THR A N 1
ATOM 1357 C CA . THR A 1 178 ? -10.290 8.189 10.387 1.00 94.12 178 THR A CA 1
ATOM 1358 C C . THR A 1 178 ? -11.168 7.104 10.994 1.00 94.12 178 THR A C 1
ATOM 1360 O O . THR A 1 178 ? -12.397 7.188 10.984 1.00 94.12 178 THR A O 1
ATOM 1363 N N . ALA A 1 179 ? -10.545 6.043 11.501 1.00 96.00 179 ALA A N 1
ATOM 1364 C CA . ALA A 1 179 ? -11.250 5.000 12.235 1.00 96.00 179 ALA A CA 1
ATOM 1365 C C . ALA A 1 179 ? -11.341 5.363 13.721 1.00 96.00 179 ALA A C 1
ATOM 1367 O O . ALA A 1 179 ? -10.358 5.797 14.314 1.00 96.00 179 ALA A O 1
ATOM 1368 N N . ALA A 1 180 ? -12.493 5.123 14.348 1.00 96.69 180 ALA A N 1
ATOM 1369 C CA . ALA A 1 180 ? -12.681 5.328 15.787 1.00 96.69 180 ALA A CA 1
ATOM 1370 C C . ALA A 1 180 ? -11.975 4.260 16.646 1.00 96.69 180 ALA A C 1
ATOM 1372 O O . ALA A 1 180 ? -11.837 4.416 17.857 1.00 96.69 180 ALA A O 1
ATOM 1373 N N . SER A 1 181 ? -11.573 3.140 16.041 1.00 96.31 181 SER A N 1
ATOM 1374 C CA . SER A 1 181 ? -10.877 2.041 16.713 1.00 96.31 181 SER A CA 1
ATOM 1375 C C . SER A 1 181 ? -10.117 1.164 15.718 1.00 96.31 181 SER A C 1
ATOM 1377 O O . SER A 1 181 ? -10.423 1.149 14.524 1.00 96.31 181 SER A O 1
ATOM 1379 N N . LEU A 1 182 ? -9.198 0.342 16.234 1.00 95.06 182 LEU A N 1
ATOM 1380 C CA . LEU A 1 182 ? -8.502 -0.687 15.457 1.00 95.06 182 LEU A CA 1
ATOM 1381 C C . LEU A 1 182 ? -9.470 -1.689 14.803 1.00 95.06 182 LEU A C 1
ATOM 1383 O O . LEU A 1 182 ? -9.260 -2.108 13.669 1.00 95.06 182 LEU A O 1
ATOM 1387 N N . ALA A 1 183 ? -10.561 -2.038 15.493 1.00 95.94 183 ALA A N 1
ATOM 1388 C CA . ALA A 1 183 ? -11.588 -2.928 14.956 1.00 95.94 183 ALA A CA 1
ATOM 1389 C C . ALA A 1 183 ? -12.336 -2.291 13.772 1.00 95.94 183 ALA A C 1
ATOM 1391 O O . ALA A 1 183 ? -12.566 -2.957 12.764 1.00 95.94 183 ALA A O 1
ATOM 1392 N N . ALA A 1 184 ? -12.665 -0.997 13.865 1.00 96.69 184 ALA A N 1
ATOM 1393 C CA . ALA A 1 184 ? -13.281 -0.255 12.764 1.00 96.69 184 ALA A CA 1
ATOM 1394 C C . ALA A 1 184 ? -12.334 -0.134 11.559 1.00 96.69 184 ALA A C 1
ATOM 1396 O O . ALA A 1 184 ? -12.768 -0.308 10.422 1.00 96.69 184 ALA A O 1
ATOM 1397 N N . LEU A 1 185 ? -11.036 0.086 11.803 1.00 96.19 185 LEU A N 1
ATOM 1398 C CA . LEU A 1 185 ? -10.008 0.076 10.761 1.00 96.19 185 LEU A CA 1
ATOM 1399 C C . LEU A 1 185 ? -9.938 -1.282 10.048 1.00 96.19 185 LEU A C 1
ATOM 1401 O O . LEU A 1 185 ? -9.967 -1.349 8.824 1.00 96.19 185 LEU A O 1
ATOM 1405 N N . GLN A 1 186 ? -9.860 -2.382 10.797 1.00 96.31 186 GLN A N 1
ATOM 1406 C CA . GLN A 1 186 ? -9.785 -3.711 10.192 1.00 96.31 186 GLN A CA 1
ATOM 1407 C C . GLN A 1 186 ? -11.057 -4.043 9.397 1.00 96.31 186 GLN A C 1
ATOM 1409 O O . GLN A 1 186 ? -10.970 -4.579 8.290 1.00 96.31 186 GLN A O 1
ATOM 1414 N N . ALA A 1 187 ? -12.232 -3.696 9.930 1.00 96.38 187 ALA A N 1
ATOM 1415 C CA . ALA A 1 187 ? -13.509 -3.917 9.263 1.00 96.38 187 ALA A CA 1
ATOM 1416 C C . ALA A 1 187 ? -13.636 -3.109 7.961 1.00 96.38 187 ALA A C 1
ATOM 1418 O O . ALA A 1 187 ? -14.075 -3.657 6.949 1.00 96.38 187 ALA A O 1
ATOM 1419 N N . SER A 1 188 ? -13.214 -1.839 7.952 1.00 95.69 188 SER A N 1
ATOM 1420 C CA . SER A 1 188 ? -13.248 -1.009 6.743 1.00 95.69 188 SER A CA 1
ATOM 1421 C C . SER A 1 188 ? -12.295 -1.525 5.669 1.00 95.69 188 SER A C 1
ATOM 1423 O O . SER A 1 188 ? -12.671 -1.595 4.498 1.00 95.69 188 SER A O 1
ATOM 1425 N N . ILE A 1 189 ? -11.094 -1.969 6.048 1.00 96.81 189 ILE A N 1
ATOM 1426 C CA . ILE A 1 189 ? -10.145 -2.593 5.121 1.00 96.81 189 ILE A CA 1
ATOM 1427 C C . ILE A 1 189 ? -10.738 -3.880 4.545 1.00 96.81 189 ILE A C 1
ATOM 1429 O O . ILE A 1 189 ? -10.690 -4.074 3.333 1.00 96.81 189 ILE A O 1
ATOM 1433 N N . ALA A 1 190 ? -11.335 -4.742 5.370 1.00 96.88 190 ALA A N 1
ATOM 1434 C CA . ALA A 1 190 ? -11.976 -5.965 4.894 1.00 96.88 190 ALA A CA 1
ATOM 1435 C C . ALA A 1 190 ? -13.113 -5.670 3.897 1.00 96.88 190 ALA A C 1
ATOM 1437 O O . ALA A 1 190 ? -13.156 -6.271 2.824 1.00 96.88 190 ALA A O 1
ATOM 1438 N N . ALA A 1 191 ? -13.984 -4.706 4.209 1.00 95.38 191 ALA A N 1
ATOM 1439 C CA . ALA A 1 191 ? -15.083 -4.290 3.336 1.00 95.38 191 ALA A CA 1
ATOM 1440 C C . ALA A 1 191 ? -14.592 -3.652 2.024 1.00 95.38 191 ALA A C 1
ATOM 1442 O O . ALA A 1 191 ? -15.182 -3.855 0.966 1.00 95.38 191 ALA A O 1
ATOM 1443 N N . SER A 1 192 ? -13.469 -2.932 2.067 1.00 95.50 192 SER A N 1
ATOM 1444 C CA . SER A 1 192 ? -12.887 -2.275 0.890 1.00 95.50 192 SER A CA 1
ATOM 1445 C C . SER A 1 192 ? -12.380 -3.255 -0.168 1.00 95.50 192 SER A C 1
ATOM 1447 O O . SER A 1 192 ? -12.175 -2.860 -1.313 1.00 95.50 192 SER A O 1
ATOM 1449 N N . ARG A 1 193 ? -12.195 -4.534 0.176 1.00 95.44 193 ARG A N 1
ATOM 1450 C CA . ARG A 1 193 ? -11.743 -5.563 -0.765 1.00 95.44 193 ARG A CA 1
ATOM 1451 C C . ARG A 1 193 ? -12.715 -5.777 -1.925 1.00 95.44 193 ARG A C 1
ATOM 1453 O O . ARG A 1 193 ? -12.286 -6.032 -3.041 1.00 95.44 193 ARG A O 1
ATOM 1460 N N . THR A 1 194 ? -14.021 -5.687 -1.673 1.00 91.81 194 THR A N 1
ATOM 1461 C CA . THR A 1 194 ? -15.050 -5.988 -2.684 1.00 91.81 194 THR A CA 1
ATOM 1462 C C . THR A 1 194 ? -15.264 -4.846 -3.679 1.00 91.81 194 THR A C 1
ATOM 1464 O O . THR A 1 194 ? -16.177 -4.913 -4.496 1.00 91.81 194 THR A O 1
ATOM 1467 N N . GLN A 1 195 ? -14.466 -3.783 -3.580 1.00 90.56 195 GLN A 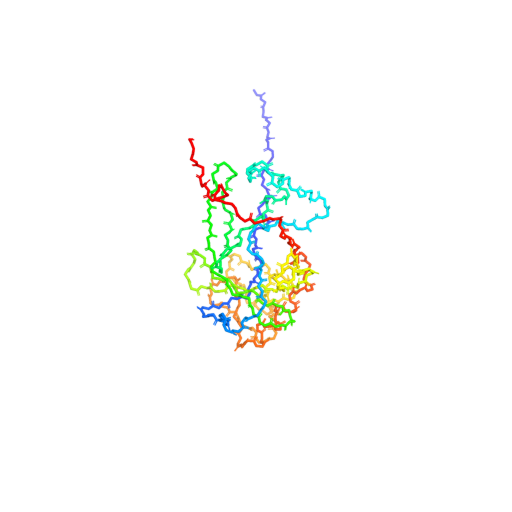N 1
ATOM 1468 C CA . GLN A 1 195 ? -14.570 -2.590 -4.406 1.00 90.56 195 GLN A CA 1
ATOM 1469 C C . GLN A 1 195 ? -13.904 -2.818 -5.759 1.00 90.56 195 GLN A C 1
ATOM 1471 O O . GLN A 1 195 ? -12.731 -3.195 -5.833 1.00 90.56 195 GLN A O 1
ATOM 1476 N N . GLU A 1 196 ? -14.653 -2.577 -6.832 1.00 89.50 196 GLU A N 1
ATOM 1477 C CA . GLU A 1 196 ? -14.158 -2.753 -8.194 1.00 89.50 196 GLU A CA 1
ATOM 1478 C C . GLU A 1 196 ? -12.915 -1.883 -8.440 1.00 89.50 196 GLU A C 1
ATOM 1480 O O . GLU A 1 196 ? -12.879 -0.698 -8.110 1.00 89.50 196 GLU A O 1
ATOM 1485 N N . GLY A 1 197 ? -11.861 -2.490 -8.990 1.00 87.25 197 GLY A N 1
ATOM 1486 C CA . GLY A 1 197 ? -10.604 -1.803 -9.304 1.00 87.25 197 GLY A CA 1
ATOM 1487 C C . GLY A 1 197 ? -9.722 -1.436 -8.101 1.00 87.25 197 GLY A C 1
ATOM 1488 O O . GLY A 1 197 ? -8.644 -0.876 -8.307 1.00 87.25 197 GLY A O 1
ATOM 1489 N N . ASN A 1 198 ? -10.131 -1.754 -6.867 1.00 91.38 198 ASN A N 1
ATOM 1490 C CA . ASN A 1 198 ? -9.325 -1.491 -5.670 1.00 91.38 198 ASN A CA 1
ATOM 1491 C C . ASN A 1 198 ? -8.258 -2.573 -5.423 1.00 91.38 198 ASN A C 1
ATOM 1493 O O . ASN A 1 198 ? -7.228 -2.298 -4.813 1.00 91.38 198 ASN A O 1
ATOM 1497 N N . GLU A 1 199 ? -8.491 -3.801 -5.893 1.00 94.38 199 GLU A N 1
ATOM 1498 C CA . GLU A 1 199 ? -7.549 -4.912 -5.735 1.00 94.38 199 GLU A CA 1
ATOM 1499 C C . GLU A 1 199 ? -6.459 -4.892 -6.820 1.00 94.38 199 GLU A C 1
ATOM 1501 O O . GLU A 1 199 ? -6.737 -4.717 -8.008 1.00 94.38 199 GLU A O 1
ATOM 1506 N N . ARG A 1 200 ? -5.204 -5.110 -6.413 1.00 95.00 200 ARG A N 1
ATOM 1507 C CA . ARG A 1 200 ? -4.048 -5.304 -7.296 1.00 95.00 200 ARG A CA 1
ATOM 1508 C C . ARG A 1 200 ? -3.161 -6.441 -6.801 1.00 95.00 200 ARG A C 1
ATOM 1510 O O . ARG A 1 200 ? -2.893 -6.566 -5.607 1.00 95.00 200 ARG A O 1
ATOM 1517 N N . GLY A 1 201 ? -2.680 -7.263 -7.728 1.00 96.50 201 GLY A N 1
ATOM 1518 C CA . GLY A 1 201 ? -1.715 -8.321 -7.442 1.00 96.50 201 GLY A CA 1
ATOM 1519 C C . GLY A 1 201 ? -0.279 -7.803 -7.473 1.00 96.50 201 GLY A C 1
ATOM 1520 O O . GLY A 1 201 ? 0.077 -7.011 -8.346 1.00 96.50 201 GLY A O 1
ATOM 1521 N N . TYR A 1 202 ? 0.558 -8.300 -6.565 1.00 97.31 202 TYR A N 1
ATOM 1522 C CA . TYR A 1 202 ? 2.002 -8.089 -6.584 1.00 97.31 202 TYR A CA 1
ATOM 1523 C C . TYR A 1 202 ? 2.732 -9.398 -6.326 1.00 97.31 202 TYR A C 1
ATOM 1525 O O . TYR A 1 202 ? 2.304 -10.219 -5.512 1.00 97.31 202 TYR A O 1
ATOM 1533 N N . ARG A 1 203 ? 3.881 -9.569 -6.975 1.00 97.50 203 ARG A N 1
ATOM 1534 C CA . ARG A 1 203 ? 4.773 -10.705 -6.741 1.00 97.50 203 ARG A CA 1
ATOM 1535 C C . ARG A 1 203 ? 6.209 -10.255 -6.552 1.00 97.50 203 ARG A C 1
ATOM 1537 O O . ARG A 1 203 ? 6.681 -9.330 -7.214 1.00 97.50 203 ARG A O 1
ATOM 1544 N N . TRP A 1 204 ? 6.901 -10.953 -5.669 1.00 97.12 204 TRP A N 1
ATOM 1545 C CA . TRP A 1 204 ? 8.330 -10.839 -5.472 1.00 97.12 204 TRP A CA 1
ATOM 1546 C C . TRP A 1 204 ? 9.060 -11.421 -6.684 1.00 97.12 204 TRP A C 1
ATOM 1548 O O . TRP A 1 204 ? 8.762 -12.524 -7.144 1.00 97.12 204 TRP A O 1
ATOM 1558 N N . LEU A 1 205 ? 10.022 -10.669 -7.205 1.00 95.31 205 LEU A N 1
ATOM 1559 C CA . LEU A 1 205 ? 10.805 -11.038 -8.378 1.00 95.31 205 LEU A CA 1
ATOM 1560 C C . LEU A 1 205 ? 12.182 -11.577 -7.986 1.00 95.31 205 LEU A C 1
ATOM 1562 O O . LEU A 1 205 ? 12.591 -12.648 -8.437 1.00 95.31 205 LEU A O 1
ATOM 1566 N N . ARG A 1 206 ? 12.933 -10.788 -7.211 1.00 94.69 206 ARG A N 1
ATOM 1567 C CA . ARG A 1 206 ? 14.308 -11.096 -6.807 1.00 94.69 206 ARG A CA 1
ATOM 1568 C C . ARG A 1 206 ? 14.764 -10.218 -5.652 1.00 94.69 206 ARG A C 1
ATOM 1570 O O . ARG A 1 206 ? 14.217 -9.142 -5.428 1.00 94.69 206 ARG A O 1
ATOM 1577 N N . GLU A 1 207 ? 15.848 -10.636 -5.013 1.00 94.19 207 GLU A N 1
ATOM 1578 C CA . GLU A 1 207 ? 16.568 -9.817 -4.040 1.00 94.19 207 GLU A CA 1
ATOM 1579 C C . GLU A 1 207 ? 17.041 -8.490 -4.656 1.00 94.19 207 GLU A C 1
ATOM 1581 O O . GLU A 1 207 ? 17.375 -8.407 -5.851 1.00 94.19 207 GLU A O 1
ATOM 1586 N N . ALA A 1 208 ? 17.076 -7.458 -3.813 1.00 88.00 208 ALA A N 1
ATOM 1587 C CA . ALA A 1 208 ? 17.662 -6.168 -4.144 1.00 88.00 208 ALA A CA 1
ATOM 1588 C C . ALA A 1 208 ? 19.178 -6.317 -4.327 1.00 88.00 208 ALA A C 1
ATOM 1590 O O . ALA A 1 208 ? 19.840 -7.038 -3.580 1.00 88.00 208 ALA A O 1
ATOM 1591 N N . ARG A 1 209 ? 19.743 -5.614 -5.303 1.00 88.12 209 ARG A N 1
ATOM 1592 C CA . ARG A 1 209 ? 21.189 -5.519 -5.517 1.00 88.12 209 ARG A CA 1
ATOM 1593 C C . ARG A 1 209 ? 21.659 -4.100 -5.250 1.00 88.12 209 ARG A C 1
ATOM 1595 O O . ARG A 1 209 ? 20.877 -3.159 -5.323 1.00 88.12 209 ARG A O 1
ATOM 1602 N N . ALA A 1 210 ? 22.951 -3.936 -4.980 1.00 82.50 210 ALA A N 1
ATOM 1603 C CA . ALA A 1 210 ? 23.530 -2.617 -4.732 1.00 82.50 210 ALA A CA 1
ATOM 1604 C C . ALA A 1 210 ? 23.303 -1.639 -5.904 1.00 82.50 210 ALA A C 1
ATOM 1606 O O . ALA A 1 210 ? 23.051 -0.458 -5.681 1.00 82.50 210 ALA A O 1
ATOM 1607 N N . ASP A 1 211 ? 23.331 -2.130 -7.145 1.00 82.50 211 ASP A N 1
ATOM 1608 C CA . ASP A 1 211 ? 23.139 -1.327 -8.356 1.00 82.50 211 ASP A CA 1
ATOM 1609 C C . ASP A 1 211 ? 21.677 -0.946 -8.633 1.00 82.50 211 ASP A C 1
ATOM 1611 O O . ASP A 1 211 ? 21.432 -0.058 -9.447 1.00 82.50 211 ASP A O 1
ATOM 1615 N N . ASP A 1 212 ? 20.708 -1.551 -7.938 1.00 82.50 212 ASP A N 1
ATOM 1616 C CA . ASP A 1 212 ? 19.294 -1.180 -8.070 1.00 82.50 212 ASP A CA 1
ATOM 1617 C C . ASP A 1 212 ? 18.992 0.203 -7.475 1.00 82.50 212 ASP A C 1
ATOM 1619 O O . ASP A 1 212 ? 18.027 0.848 -7.877 1.00 82.50 212 ASP A O 1
ATOM 1623 N N . PHE A 1 213 ? 19.831 0.668 -6.546 1.00 73.19 213 PHE A N 1
ATOM 1624 C CA . PHE A 1 213 ? 19.668 1.940 -5.836 1.00 73.19 213 PHE A CA 1
ATOM 1625 C C . PHE A 1 213 ? 20.508 3.074 -6.415 1.00 73.19 213 PHE A C 1
ATOM 1627 O O . PHE A 1 213 ? 20.403 4.206 -5.948 1.00 73.19 213 PHE A O 1
ATOM 1634 N N . ALA A 1 214 ? 21.365 2.791 -7.398 1.00 68.00 214 ALA A N 1
ATOM 1635 C CA . ALA A 1 214 ? 22.172 3.817 -8.034 1.00 68.00 214 ALA A CA 1
ATOM 1636 C C . ALA A 1 214 ? 21.249 4.735 -8.852 1.00 68.00 214 ALA A C 1
ATOM 1638 O O . ALA A 1 214 ? 20.942 4.459 -10.015 1.00 68.00 214 ALA A O 1
ATOM 1639 N N . SER A 1 215 ? 20.787 5.820 -8.224 1.00 55.78 215 SER A N 1
ATOM 1640 C CA . SER A 1 215 ? 20.211 6.982 -8.900 1.00 55.78 215 SER A CA 1
ATOM 1641 C C . SER A 1 215 ? 21.147 7.381 -10.035 1.00 55.78 215 SER A C 1
ATOM 1643 O O . SER A 1 215 ? 22.363 7.406 -9.835 1.00 55.78 215 SER A O 1
ATOM 1645 N N . GLY A 1 216 ? 20.587 7.619 -11.223 1.00 47.06 216 GLY A N 1
ATOM 1646 C CA . GLY A 1 216 ? 21.318 7.866 -12.464 1.00 47.06 216 GLY A CA 1
ATOM 1647 C C . GLY A 1 216 ? 22.616 8.649 -12.262 1.00 47.06 216 GLY A C 1
ATOM 1648 O O . GLY A 1 216 ? 22.599 9.837 -11.972 1.00 47.06 216 GLY A O 1
ATOM 1649 N N . GLY A 1 217 ? 23.741 7.952 -12.412 1.00 37.47 217 GLY A N 1
ATOM 1650 C CA . GLY A 1 217 ? 25.078 8.520 -12.324 1.00 37.47 217 GLY A CA 1
ATOM 1651 C C . GLY A 1 217 ? 25.986 7.876 -13.359 1.00 37.47 217 GLY A C 1
ATOM 1652 O O . GLY A 1 217 ? 26.650 6.876 -13.083 1.00 37.47 217 GLY A O 1
ATOM 1653 N N . ARG A 1 218 ? 25.978 8.435 -14.566 1.00 35.16 218 ARG A N 1
ATOM 1654 C CA . ARG A 1 218 ? 27.186 8.664 -15.358 1.00 35.16 218 ARG A CA 1
ATOM 1655 C C . ARG A 1 218 ? 27.011 9.944 -16.149 1.00 35.16 218 ARG A C 1
ATOM 1657 O O . ARG A 1 218 ? 25.961 10.050 -16.815 1.00 35.16 218 ARG A O 1
#

Foldseek 3Di:
DDDDDDDDPDDDPPDPQAFAFAKDLDDPDDQVQDDEAADFFKKFFPDPPQDFDDPPDALLPGDCRRNVPMWGDDDQWIWDWDDDSQFTDTQIWRWHWHDVDFIKIWTDDRPPHRMIFIKTWDQPDADPSNYRFKIKMFGLGQDQASDRDPPDDDDPVSVVPRPGQPQWADDPPDSYIYGNHPVSSSRSNNSRVVHPPRITMMGHRDHDDPSNPPRDDD

Sequence (218 aa):
MMRSLMPALAALTLGLGGCAMVTSETPWLTPETGGARLKTGWWIPDEADCRAPRNDRPFRRWPACARDGAVLVRDGEILGMTGAPADVSWTARAYVVGLRAPVVLQMRDADEGTFYGYMGLEPVETDAEGRMTRVRGWSGLCGPDGFRAPWSEPTPEQTVERRLWPGLAWGEGKNSCTAASLAALQASIAASRTQEGNERGYRWLREARADDFASGGR

Radius of gyration: 20.03 Å; chains: 1; bounding box: 54×56×66 Å

pLDDT: mean 82.82, std 16.46, range [35.16, 98.0]